Protein AF-A0A7D5M8V5-F1 (afdb_monomer_lite)

Sequence (245 aa):
MLTKNETVSLSKSLFTILKVENCFIKTEFHQRHEKQLLRNMHQFNNLNRILEIGENHLESYLQWNNQNIPNMPITKYDHFIELITLLCNHGLATYELLKRFFLETLDLELLNSKTNSKIIKTSTWGTLTMAISKLTNVNEQISNELFDIDFRNTLAHDSWYLDEGSMRYVAPKNKKEIAIPYARLHEKIQLIFVFYHVMTDQYFRLYFPEMTQEYENGLGKVMDIIFPLYIASPRQDDVQKSSQP

Radius of gyration: 20.46 Å; chains: 1; bounding box: 59×51×53 Å

Secondary structure (DSSP, 8-state):
---HHHHHHHHHHHHHHHHHTT-B----HHHHHHHHHHHHHHHHHHHHHHHHHHHHSHHHHHHHHHHH-TTS---HHHHHHHHHHHHHHHHHHHHHHHHHHHHHHB-HHHHHHHHT----TT--HHHHHHHHTTSTT--HHHHHHH--HHHHHHHHHT-EEEETTEEEEE-TTT--EEEEEHHHHHHHHHHHHHHHHHHHHHHHHHH-HHHHHHHIIIIIHHHHHH-GGG--S--TTSSSSS---

pLDDT: mean 79.0, std 17.05, range [28.59, 96.38]

Foldseek 3Di:
DDDLVRLLVLLVLLLVLCVVLVFFDFDPLCVVCVVVVLVLLVLVLVLLVLVCCLVPPVVVVQVVCCVVVVVDRDDNVRSLVVSLLSLLLSLLSLLVSLLQCSQGTTPVVSLCVQQVADDHNPDDLVSSLNSSCSRPSRDPCSSCPQSVVQSSVCSVPVQWDDDDQFIWHQRPPPRDIDTDGSVCSNVVSVSSVSSSCSNVLVVCCVRPVVCNCVCCVVRVVSVCVSDVPPPPDPPPVVVVVPPDD

Structure (mmCIF, N/CA/C/O backbone):
data_AF-A0A7D5M8V5-F1
#
_entry.id   AF-A0A7D5M8V5-F1
#
loop_
_atom_site.group_PDB
_atom_site.id
_atom_site.type_symbol
_atom_site.label_atom_id
_atom_site.label_alt_id
_atom_site.label_comp_id
_atom_site.label_asym_id
_atom_site.label_entity_id
_atom_site.label_seq_id
_atom_site.pdbx_PDB_ins_code
_atom_site.Cartn_x
_atom_site.Cartn_y
_atom_site.Cartn_z
_atom_site.occupancy
_atom_site.B_iso_or_equiv
_atom_site.auth_seq_id
_atom_site.auth_comp_id
_atom_site.auth_asym_id
_atom_site.auth_atom_id
_atom_site.pdbx_PDB_model_num
ATOM 1 N N . MET A 1 1 ? -6.251 -10.949 -8.309 1.00 73.69 1 MET A N 1
ATOM 2 C CA . MET A 1 1 ? -5.689 -9.622 -7.999 1.00 73.69 1 MET A CA 1
ATOM 3 C C . MET A 1 1 ? -6.795 -8.632 -8.253 1.00 73.69 1 MET A C 1
ATOM 5 O O . MET A 1 1 ? -7.367 -8.694 -9.337 1.00 73.69 1 MET A O 1
ATOM 9 N N . LEU A 1 2 ? -7.119 -7.815 -7.256 1.00 82.06 2 LEU A N 1
ATOM 10 C CA . LEU A 1 2 ? -8.164 -6.806 -7.374 1.00 82.06 2 LEU A CA 1
ATOM 11 C C . LEU A 1 2 ? -7.870 -5.815 -8.503 1.00 82.06 2 LEU A C 1
ATOM 13 O O . LEU A 1 2 ? -6.721 -5.460 -8.761 1.00 82.06 2 LEU A O 1
ATOM 17 N N . THR A 1 3 ? -8.927 -5.328 -9.132 1.00 86.06 3 THR A N 1
ATOM 18 C CA . THR A 1 3 ? -8.904 -4.090 -9.906 1.00 86.06 3 THR A CA 1
ATOM 19 C C . THR A 1 3 ? -8.876 -2.883 -8.968 1.00 86.06 3 THR A C 1
ATOM 21 O O . THR A 1 3 ? -9.284 -2.952 -7.807 1.00 86.06 3 THR A O 1
ATOM 24 N N . LYS A 1 4 ? -8.475 -1.720 -9.492 1.00 80.25 4 LYS A N 1
ATOM 25 C CA . LYS A 1 4 ? -8.485 -0.458 -8.737 1.00 80.25 4 LYS A CA 1
ATOM 26 C C . LYS A 1 4 ? -9.854 -0.139 -8.123 1.00 80.25 4 LYS A C 1
ATOM 28 O O . LYS A 1 4 ? -9.926 0.258 -6.962 1.00 80.25 4 LYS A O 1
ATOM 33 N N . ASN A 1 5 ? -10.935 -0.320 -8.882 1.00 84.56 5 ASN A N 1
ATOM 34 C CA . ASN A 1 5 ? -12.289 -0.016 -8.412 1.00 84.56 5 ASN A CA 1
ATOM 35 C C . ASN A 1 5 ? -12.715 -0.949 -7.272 1.00 84.56 5 ASN A C 1
ATOM 37 O O . ASN A 1 5 ? -13.306 -0.490 -6.293 1.00 84.56 5 ASN A O 1
ATOM 41 N N . GLU A 1 6 ? -12.360 -2.232 -7.360 1.00 90.06 6 GLU A N 1
ATOM 42 C CA . GLU A 1 6 ? -12.606 -3.191 -6.283 1.00 90.06 6 GLU A CA 1
ATOM 43 C C . GLU A 1 6 ? -11.801 -2.832 -5.029 1.00 90.06 6 GLU A C 1
ATOM 45 O O . GLU A 1 6 ? -12.364 -2.819 -3.934 1.00 90.06 6 GLU A O 1
ATOM 50 N N . THR A 1 7 ? -10.526 -2.442 -5.169 1.00 88.94 7 THR A N 1
ATOM 51 C CA . THR A 1 7 ? -9.706 -1.970 -4.040 1.00 88.94 7 THR A CA 1
ATOM 52 C C . THR A 1 7 ? -10.314 -0.741 -3.376 1.00 88.94 7 THR A C 1
ATOM 54 O O . THR A 1 7 ? -10.420 -0.713 -2.152 1.00 88.94 7 THR A O 1
ATOM 57 N N . VAL A 1 8 ? -10.765 0.259 -4.142 1.00 88.62 8 VAL A N 1
ATOM 58 C CA . VAL A 1 8 ? -11.429 1.448 -3.579 1.00 88.62 8 VAL A CA 1
ATOM 59 C C . VAL A 1 8 ? -12.687 1.054 -2.810 1.00 88.62 8 VAL A C 1
ATOM 61 O O . VAL A 1 8 ? -12.881 1.511 -1.682 1.00 88.62 8 VAL A O 1
ATOM 64 N N . SER A 1 9 ? -13.529 0.202 -3.401 1.00 92.44 9 SER A N 1
ATOM 65 C CA . SER A 1 9 ? -14.765 -0.256 -2.767 1.00 92.44 9 SER A CA 1
ATOM 66 C C . SER A 1 9 ? -14.479 -0.973 -1.446 1.00 92.44 9 SER A C 1
ATOM 68 O O . SER A 1 9 ? -15.005 -0.577 -0.407 1.00 92.44 9 SER A O 1
ATOM 70 N N . LEU A 1 10 ? -13.587 -1.969 -1.455 1.00 94.38 10 LEU A N 1
ATOM 71 C CA . LEU A 1 10 ? -13.235 -2.744 -0.261 1.00 94.38 10 LEU A CA 1
ATOM 72 C C . LEU A 1 10 ? -12.578 -1.883 0.824 1.00 94.38 10 LEU A C 1
ATOM 74 O O . LEU A 1 10 ? -12.883 -2.045 2.005 1.00 94.38 10 LEU A O 1
ATOM 78 N N . SER A 1 11 ? -11.729 -0.929 0.436 1.00 94.50 11 SER A N 1
ATOM 79 C CA . SER A 1 11 ? -11.086 0.008 1.367 1.00 94.50 11 SER A CA 1
ATOM 80 C C . SER A 1 11 ? -12.116 0.888 2.081 1.00 94.50 11 SER A C 1
ATOM 82 O O . SER A 1 11 ? -12.066 1.040 3.301 1.00 94.50 11 SER A O 1
ATOM 84 N N . LYS A 1 12 ? -13.106 1.419 1.349 1.00 94.19 12 LYS A N 1
ATOM 85 C CA . LYS A 1 12 ? -14.219 2.188 1.936 1.00 94.19 12 LYS A CA 1
ATOM 86 C C . LYS A 1 12 ? -15.080 1.333 2.867 1.00 94.19 12 LYS A C 1
ATOM 88 O O . LYS A 1 12 ? -15.499 1.813 3.924 1.00 94.19 12 LYS A O 1
ATOM 93 N N . SER A 1 13 ? -15.323 0.072 2.508 1.00 95.62 13 SER A N 1
ATOM 94 C CA . SER A 1 13 ? -16.022 -0.877 3.378 1.00 95.62 13 SER A CA 1
ATOM 95 C C . SER A 1 13 ? -15.256 -1.106 4.682 1.00 95.62 13 SER A C 1
ATOM 97 O O . SER A 1 13 ? -15.839 -0.952 5.754 1.00 95.62 13 SER A O 1
ATOM 99 N N . LEU A 1 14 ? -13.948 -1.380 4.616 1.00 96.38 14 LEU A N 1
ATOM 100 C CA . LEU A 1 14 ? -13.105 -1.535 5.806 1.00 96.38 14 LEU A CA 1
ATOM 101 C C . LEU A 1 14 ? -13.109 -0.270 6.67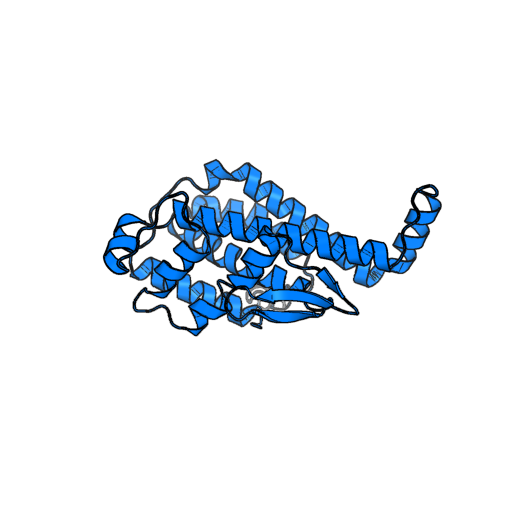7 1.00 96.38 14 LEU A C 1
ATOM 103 O O . LEU A 1 14 ? -13.279 -0.366 7.891 1.00 96.38 14 LEU A O 1
ATOM 107 N N . PHE A 1 15 ? -12.972 0.913 6.074 1.00 96.19 15 PHE A N 1
ATOM 108 C CA . PHE A 1 15 ? -13.044 2.178 6.807 1.00 96.19 15 PHE A CA 1
ATOM 109 C C . PHE A 1 15 ? -14.379 2.339 7.541 1.00 96.19 15 PHE A C 1
ATOM 111 O O . PHE A 1 15 ? -14.404 2.710 8.713 1.00 96.19 15 PHE A O 1
ATOM 118 N N . THR A 1 16 ? -15.488 2.020 6.871 1.00 95.50 16 THR A N 1
ATOM 119 C CA . THR A 1 16 ? -16.830 2.095 7.461 1.00 95.50 16 THR A CA 1
ATOM 120 C C . THR A 1 16 ? -16.956 1.162 8.661 1.00 95.50 16 THR A C 1
ATOM 122 O O . THR A 1 16 ? -17.476 1.577 9.693 1.00 95.50 16 THR A O 1
ATOM 125 N N . ILE A 1 17 ? -16.428 -0.062 8.563 1.00 94.94 17 ILE A N 1
ATOM 126 C CA . ILE A 1 17 ? -16.407 -1.017 9.677 1.00 94.94 17 ILE A CA 1
ATOM 127 C C . ILE A 1 17 ? -15.617 -0.444 10.855 1.00 94.94 17 ILE A C 1
ATOM 129 O O . ILE A 1 17 ? -16.154 -0.345 11.952 1.00 94.94 17 ILE A O 1
ATOM 133 N N . LEU A 1 18 ? -14.378 0.003 10.631 1.00 94.62 18 LEU A N 1
ATOM 134 C CA . LEU A 1 18 ? -13.535 0.575 11.689 1.00 94.62 18 LEU A CA 1
ATOM 135 C C . LEU A 1 18 ? -14.185 1.799 12.354 1.00 94.62 18 LEU A C 1
ATOM 137 O O . LEU A 1 18 ? -14.081 1.973 13.567 1.00 94.62 18 LEU A O 1
ATOM 141 N N . LYS A 1 19 ? -14.901 2.618 11.577 1.00 93.81 19 LYS A N 1
ATOM 142 C CA . LYS A 1 19 ? -15.666 3.760 12.084 1.00 93.81 19 LYS A CA 1
ATOM 143 C C . LYS A 1 19 ? -16.864 3.328 12.933 1.00 93.81 19 LYS A C 1
ATOM 145 O O . LYS A 1 19 ? -17.034 3.854 14.025 1.00 93.81 19 LYS A O 1
ATOM 150 N N . VAL A 1 20 ? -17.688 2.394 12.452 1.00 91.25 20 VAL A N 1
ATOM 151 C CA . VAL A 1 20 ? -18.883 1.897 13.170 1.00 91.25 20 VAL A CA 1
ATOM 152 C C . VAL A 1 20 ? -18.497 1.172 14.457 1.00 91.25 20 VAL A C 1
ATOM 154 O O . VAL A 1 20 ? -19.161 1.322 15.478 1.00 91.25 20 VAL A O 1
ATOM 157 N N . GLU A 1 21 ? -17.381 0.445 14.439 1.00 88.31 21 GLU A N 1
ATOM 158 C CA . GLU A 1 21 ? -16.809 -0.199 15.623 1.00 88.31 21 GLU A CA 1
ATOM 159 C C . GLU A 1 21 ? -16.180 0.808 16.610 1.00 88.31 21 GLU A C 1
ATOM 161 O O . GLU A 1 21 ? -15.706 0.398 17.671 1.00 88.31 21 GLU A O 1
ATOM 166 N N . ASN A 1 22 ? -16.203 2.112 16.289 1.00 89.25 22 ASN A N 1
ATOM 167 C CA . ASN A 1 22 ? -15.586 3.216 17.032 1.00 89.25 22 ASN A CA 1
ATOM 168 C C . ASN A 1 22 ? -14.089 3.013 17.286 1.00 89.25 22 ASN A C 1
ATOM 170 O O . ASN A 1 22 ? -13.546 3.478 18.282 1.00 89.25 22 ASN A O 1
ATOM 174 N N . CYS A 1 23 ? -13.402 2.327 16.375 1.00 92.25 23 CYS A N 1
ATOM 175 C CA . CYS A 1 23 ? -11.993 2.009 16.535 1.00 92.25 23 CYS A CA 1
ATOM 176 C C . CYS A 1 23 ? -11.064 3.179 16.210 1.00 92.25 23 CYS A C 1
ATOM 178 O O . CYS A 1 23 ? -9.868 2.982 16.321 1.00 92.25 23 CYS A O 1
ATOM 180 N N . PHE A 1 24 ? -11.541 4.353 15.788 1.00 95.56 24 PHE A N 1
ATOM 181 C CA . PHE A 1 24 ? -10.673 5.487 15.453 1.00 95.56 24 PHE A CA 1
ATOM 182 C C . PHE A 1 24 ? -10.569 6.507 16.591 1.00 95.56 24 PHE A C 1
ATOM 184 O O . PHE A 1 24 ? -11.578 6.9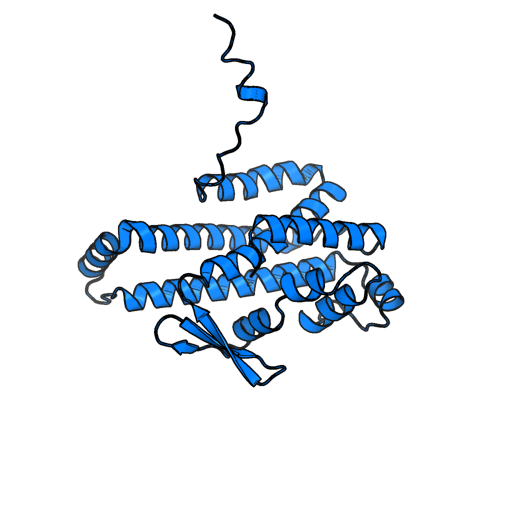67 17.126 1.00 95.56 24 PHE A O 1
ATOM 191 N N . ILE A 1 25 ? -9.342 6.940 16.873 1.00 94.38 25 ILE A N 1
ATOM 192 C CA . ILE A 1 25 ? -9.023 8.080 17.732 1.00 94.38 25 ILE A CA 1
ATOM 193 C C . ILE A 1 25 ? -8.490 9.241 16.895 1.00 94.38 25 ILE A C 1
ATOM 195 O O . ILE A 1 25 ? -7.730 9.052 15.945 1.00 94.38 25 ILE A O 1
ATOM 199 N N . LYS A 1 26 ? -8.864 10.467 17.271 1.00 92.38 26 LYS A N 1
ATOM 200 C CA . LYS A 1 26 ? -8.339 11.677 16.633 1.00 92.38 26 LYS A CA 1
ATOM 201 C C . LYS A 1 26 ? -6.889 11.899 17.062 1.00 92.38 26 LYS A C 1
ATOM 203 O O . LYS A 1 26 ? -6.609 12.066 18.246 1.00 92.38 26 LYS A O 1
ATOM 208 N N . THR A 1 27 ? -5.975 11.952 16.096 1.00 88.56 27 THR A N 1
ATOM 209 C CA . THR A 1 27 ? -4.542 12.190 16.331 1.00 88.56 27 THR A CA 1
ATOM 210 C C . THR A 1 27 ? -3.899 13.115 15.302 1.00 88.56 27 THR A C 1
ATOM 212 O O . THR A 1 27 ? -4.288 13.148 14.135 1.00 88.56 27 THR A O 1
ATOM 215 N N . GLU A 1 28 ? -2.836 13.806 15.719 1.00 82.25 28 GLU A N 1
ATOM 216 C CA . GLU A 1 28 ? -1.984 14.674 14.886 1.00 82.25 28 GLU A CA 1
ATOM 217 C C . GLU A 1 28 ? -0.996 13.894 13.990 1.00 82.25 28 GLU A C 1
ATOM 219 O O . GLU A 1 28 ? 0.114 14.348 13.716 1.00 82.25 28 GLU A O 1
ATOM 224 N N . PHE A 1 29 ? -1.367 12.690 13.534 1.00 86.50 29 PHE A N 1
ATOM 225 C CA . PHE A 1 29 ? -0.522 11.850 12.672 1.00 86.50 29 PHE A CA 1
ATOM 226 C C . PHE A 1 29 ? 0.035 12.625 11.463 1.00 86.50 29 PHE A C 1
ATOM 228 O O . PHE A 1 29 ? 1.221 12.528 11.151 1.00 86.50 29 PHE A O 1
ATOM 235 N N . HIS A 1 30 ? -0.810 13.430 10.812 1.00 75.62 30 HIS A N 1
ATOM 236 C CA . HIS A 1 30 ? -0.449 14.213 9.631 1.00 75.62 30 HIS A CA 1
ATOM 237 C C . HIS A 1 30 ? 0.641 15.253 9.915 1.00 75.62 30 HIS A C 1
ATOM 239 O O . HIS A 1 30 ? 1.578 15.348 9.133 1.00 75.62 30 HIS A O 1
ATOM 245 N N . GLN A 1 31 ? 0.578 15.963 11.045 1.00 77.44 31 GLN A N 1
ATOM 246 C CA . GLN A 1 31 ? 1.606 16.934 11.441 1.00 77.44 31 GLN A CA 1
ATOM 247 C C . GLN A 1 31 ? 2.925 16.240 11.791 1.00 77.44 31 GLN A C 1
ATOM 249 O O . GLN A 1 31 ? 3.993 16.653 11.346 1.00 77.44 31 GLN A O 1
ATOM 254 N N . ARG A 1 32 ? 2.870 15.139 12.553 1.00 82.69 32 ARG A N 1
ATOM 255 C CA . ARG A 1 32 ? 4.086 14.412 12.958 1.00 82.69 32 ARG A CA 1
ATOM 256 C C . ARG A 1 32 ? 4.831 13.790 11.781 1.00 82.69 32 ARG A C 1
ATOM 258 O O . ARG A 1 32 ? 6.060 13.742 11.796 1.00 82.69 32 ARG A O 1
ATOM 265 N N . HIS A 1 33 ? 4.099 13.299 10.781 1.00 80.81 33 HIS A N 1
ATOM 266 C CA . HIS A 1 33 ? 4.670 12.562 9.649 1.00 80.81 33 HIS A CA 1
ATOM 267 C C . HIS A 1 33 ? 4.666 13.345 8.334 1.00 80.81 33 HIS A C 1
ATOM 269 O O . HIS A 1 33 ? 5.057 12.781 7.316 1.00 80.81 33 HIS A O 1
ATOM 275 N N . GLU A 1 34 ? 4.314 14.632 8.339 1.00 73.75 34 GLU A N 1
ATOM 276 C CA . GLU A 1 34 ? 4.201 15.492 7.150 1.00 73.75 34 GLU A CA 1
ATOM 277 C C . GLU A 1 34 ? 5.396 15.341 6.195 1.00 73.75 34 GLU A C 1
ATOM 279 O O . GLU A 1 34 ? 5.247 14.975 5.031 1.00 73.75 34 GLU A O 1
ATOM 284 N N . LYS A 1 35 ? 6.623 15.503 6.709 1.00 72.12 35 LYS A N 1
ATOM 285 C CA . LYS A 1 35 ? 7.855 15.372 5.911 1.00 72.12 35 LYS A CA 1
ATOM 286 C C . LYS A 1 35 ? 8.039 13.984 5.298 1.00 72.12 35 LYS A C 1
ATOM 288 O O . LYS A 1 35 ? 8.716 13.844 4.281 1.00 72.12 35 LYS A O 1
ATOM 293 N N . GLN A 1 36 ? 7.536 12.935 5.945 1.00 75.88 36 GLN A N 1
ATOM 294 C CA . GLN A 1 36 ? 7.605 11.576 5.413 1.00 75.88 36 GLN A CA 1
ATOM 295 C C . GLN A 1 36 ? 6.530 11.350 4.347 1.00 75.88 36 GLN A C 1
ATOM 297 O O . GLN A 1 36 ? 6.819 10.718 3.334 1.00 75.88 36 GLN A O 1
ATOM 302 N N . LEU A 1 37 ? 5.333 11.907 4.545 1.00 72.94 37 LEU A N 1
ATOM 303 C CA . LEU A 1 37 ? 4.248 11.888 3.565 1.00 72.94 37 LEU A CA 1
ATOM 304 C C . LEU A 1 37 ? 4.676 12.593 2.273 1.00 72.94 37 LEU A C 1
ATOM 306 O O . LEU A 1 37 ? 4.625 11.984 1.208 1.00 72.94 37 LEU A O 1
ATOM 310 N N . LEU A 1 38 ? 5.221 13.810 2.381 1.00 67.38 38 LEU A N 1
ATOM 311 C CA . LEU A 1 38 ? 5.741 14.578 1.244 1.00 67.38 38 LEU A CA 1
ATOM 312 C C . LEU A 1 38 ? 6.852 13.832 0.493 1.00 67.38 38 LEU A C 1
ATOM 314 O O . LEU A 1 38 ? 6.865 13.795 -0.737 1.00 67.38 38 LEU A O 1
ATOM 318 N N . ARG A 1 39 ? 7.771 13.185 1.222 1.00 72.50 39 ARG A N 1
ATOM 319 C CA . ARG A 1 39 ? 8.821 12.358 0.608 1.00 72.50 39 ARG A CA 1
ATOM 320 C C . ARG A 1 39 ? 8.246 11.160 -0.142 1.00 72.50 39 ARG A C 1
ATOM 322 O O . ARG A 1 39 ? 8.685 10.900 -1.258 1.00 72.50 39 ARG A O 1
ATOM 329 N N . ASN A 1 40 ? 7.265 10.467 0.436 1.00 73.00 40 ASN A N 1
ATOM 330 C CA . ASN A 1 40 ? 6.625 9.329 -0.222 1.00 73.00 40 ASN A CA 1
ATOM 331 C C . ASN A 1 40 ? 5.928 9.760 -1.522 1.00 73.00 40 ASN A C 1
ATOM 333 O O . ASN A 1 40 ? 6.056 9.096 -2.543 1.00 73.00 40 ASN A O 1
ATOM 337 N N . MET A 1 41 ? 5.265 10.917 -1.524 1.00 68.00 41 MET A N 1
ATOM 338 C CA . MET A 1 41 ? 4.636 11.464 -2.732 1.00 68.00 41 MET A CA 1
ATOM 339 C C . MET A 1 41 ? 5.646 11.799 -3.826 1.00 68.00 41 MET A C 1
ATOM 341 O O . MET A 1 41 ? 5.451 11.455 -4.987 1.00 68.00 41 MET A O 1
ATOM 345 N N . HIS A 1 42 ? 6.741 12.467 -3.467 1.00 67.75 42 HIS A N 1
ATOM 346 C CA . HIS A 1 42 ? 7.781 12.798 -4.433 1.00 67.75 42 HIS A CA 1
ATOM 347 C C . HIS A 1 42 ? 8.385 11.530 -5.056 1.00 67.75 42 HIS A C 1
ATOM 349 O O . HIS A 1 42 ? 8.635 11.478 -6.259 1.00 67.75 42 HIS A O 1
ATOM 355 N N . GLN A 1 43 ? 8.587 10.484 -4.249 1.00 72.06 43 GLN A N 1
ATOM 356 C CA . GLN A 1 43 ? 9.036 9.180 -4.740 1.00 72.06 43 GLN A CA 1
ATOM 357 C C . GLN A 1 43 ? 8.026 8.542 -5.698 1.00 72.06 43 GLN A C 1
ATOM 359 O O . GLN A 1 43 ? 8.441 8.026 -6.733 1.00 72.06 43 GLN A O 1
ATOM 364 N N . PHE A 1 44 ? 6.726 8.640 -5.407 1.00 71.81 44 PHE A N 1
ATOM 365 C CA . PHE A 1 44 ? 5.671 8.156 -6.300 1.00 71.81 44 PHE A CA 1
ATOM 366 C C . PHE A 1 44 ? 5.724 8.839 -7.676 1.00 71.81 44 PHE A C 1
ATOM 368 O O . PHE A 1 44 ? 5.675 8.171 -8.707 1.00 71.81 44 PHE A O 1
ATOM 375 N N . ASN A 1 45 ? 5.908 10.161 -7.714 1.00 66.62 45 ASN A N 1
ATOM 376 C CA . ASN A 1 45 ? 6.007 10.909 -8.975 1.00 66.62 45 ASN A CA 1
ATOM 377 C C . ASN A 1 45 ? 7.211 10.500 -9.808 1.00 66.62 45 ASN A C 1
ATOM 379 O O . ASN A 1 45 ? 7.092 10.278 -11.012 1.00 66.62 45 ASN A O 1
ATOM 383 N N . ASN A 1 46 ? 8.369 10.403 -9.156 1.00 68.12 46 ASN A N 1
ATOM 384 C CA . ASN A 1 46 ? 9.596 9.985 -9.813 1.00 68.12 46 ASN A CA 1
ATOM 385 C C . ASN A 1 46 ? 9.430 8.591 -10.415 1.00 68.12 46 ASN A C 1
ATOM 387 O O . ASN A 1 46 ? 9.808 8.367 -11.560 1.00 68.12 46 ASN A O 1
ATOM 391 N N . LEU A 1 47 ? 8.819 7.676 -9.663 1.00 75.00 47 LEU A N 1
ATOM 392 C CA . LEU A 1 47 ? 8.578 6.313 -10.106 1.00 75.00 47 LEU A CA 1
ATOM 393 C C . LEU A 1 47 ? 7.673 6.252 -11.337 1.00 75.00 47 LEU A C 1
ATOM 395 O O . LEU A 1 47 ? 7.992 5.548 -12.290 1.00 75.00 47 LEU A O 1
ATOM 399 N N . ASN A 1 48 ? 6.591 7.028 -11.354 1.00 70.50 48 ASN A N 1
ATOM 400 C CA . ASN A 1 48 ? 5.712 7.101 -12.519 1.00 70.50 48 ASN A CA 1
ATOM 401 C C . ASN A 1 48 ? 6.415 7.689 -13.742 1.00 70.50 48 ASN A C 1
ATOM 403 O O . ASN A 1 48 ? 6.211 7.211 -14.852 1.00 70.50 48 ASN A O 1
ATOM 407 N N . ARG A 1 49 ? 7.280 8.692 -13.556 1.00 67.50 49 ARG A N 1
ATOM 408 C CA . ARG A 1 49 ? 8.063 9.236 -14.668 1.00 67.50 49 ARG A CA 1
ATOM 409 C C . ARG A 1 49 ? 9.042 8.203 -15.229 1.00 67.50 49 ARG A C 1
ATOM 411 O O . ARG A 1 49 ? 9.217 8.126 -16.440 1.00 67.50 49 ARG A O 1
ATOM 418 N N . ILE A 1 50 ? 9.666 7.408 -14.362 1.00 69.50 50 ILE A N 1
ATOM 419 C CA . ILE A 1 50 ? 10.562 6.318 -14.770 1.00 69.50 50 ILE A CA 1
ATOM 420 C C . ILE A 1 50 ? 9.773 5.226 -15.507 1.00 69.50 50 ILE A C 1
ATOM 422 O O . ILE A 1 50 ? 10.236 4.751 -16.541 1.00 69.50 50 ILE A O 1
ATOM 426 N N . LEU A 1 51 ? 8.565 4.887 -15.039 1.00 75.44 51 LEU A N 1
ATOM 427 C CA . LEU A 1 51 ? 7.647 3.983 -15.741 1.00 75.44 51 LEU A CA 1
ATOM 428 C C . LEU A 1 51 ? 7.314 4.495 -17.148 1.00 75.44 51 LEU A C 1
ATOM 430 O O . LEU A 1 51 ? 7.488 3.767 -18.119 1.00 75.44 51 LEU A O 1
ATOM 434 N N . GLU A 1 52 ? 6.914 5.761 -17.271 1.00 71.62 52 GLU A N 1
ATOM 435 C CA . GLU A 1 52 ? 6.575 6.385 -18.554 1.00 71.62 52 GLU A CA 1
ATOM 436 C C . GLU A 1 52 ? 7.758 6.371 -19.533 1.00 71.62 52 GLU A C 1
ATOM 438 O O . GLU A 1 52 ? 7.584 6.098 -20.722 1.00 71.62 52 GLU A O 1
ATOM 443 N N . ILE A 1 53 ? 8.973 6.638 -19.038 1.00 68.25 53 ILE A N 1
ATOM 444 C CA . ILE A 1 53 ? 10.199 6.528 -19.834 1.00 68.25 53 ILE A CA 1
ATOM 445 C C . ILE A 1 53 ? 10.388 5.087 -20.310 1.00 68.25 53 ILE A C 1
ATOM 447 O O . ILE A 1 53 ? 10.624 4.875 -21.499 1.00 68.25 53 ILE A O 1
ATOM 451 N N . GLY A 1 54 ? 10.252 4.110 -19.412 1.00 69.62 54 GLY A N 1
ATOM 452 C CA . GLY A 1 54 ? 10.385 2.692 -19.737 1.00 69.62 54 GLY A CA 1
ATOM 453 C C . GLY A 1 54 ? 9.361 2.199 -20.763 1.00 69.62 54 GLY A C 1
ATOM 454 O O . GLY A 1 54 ? 9.686 1.345 -21.587 1.00 69.62 54 GLY A O 1
ATOM 455 N N . GLU A 1 55 ? 8.150 2.754 -20.754 1.00 74.06 55 GLU A N 1
ATOM 456 C CA . GLU A 1 55 ? 7.072 2.383 -21.675 1.00 74.06 55 GLU A CA 1
ATOM 457 C C . GLU A 1 55 ? 7.186 3.072 -23.041 1.00 74.06 55 GLU A C 1
ATOM 459 O O . GLU A 1 55 ? 7.035 2.419 -24.073 1.00 74.06 55 GLU A O 1
ATOM 464 N N . ASN A 1 56 ? 7.470 4.379 -23.063 1.00 75.44 56 ASN A N 1
ATOM 465 C CA . ASN A 1 56 ? 7.288 5.206 -24.263 1.00 75.44 56 ASN A CA 1
ATOM 466 C C . ASN A 1 56 ? 8.590 5.766 -24.850 1.00 75.44 56 ASN A C 1
ATOM 468 O O . ASN A 1 56 ? 8.618 6.184 -26.009 1.00 75.44 56 ASN A O 1
ATOM 472 N N . HIS A 1 57 ? 9.674 5.809 -24.072 1.00 76.06 57 HIS A N 1
ATOM 473 C CA . HIS A 1 57 ? 10.895 6.540 -24.434 1.00 76.06 57 HIS A CA 1
ATOM 474 C C . HIS A 1 57 ? 12.189 5.759 -24.184 1.00 76.06 57 HIS A C 1
ATOM 476 O O . HIS A 1 57 ? 13.272 6.344 -24.217 1.00 76.06 57 HIS A O 1
ATOM 482 N N . LEU A 1 58 ? 12.089 4.448 -23.961 1.00 78.12 58 LEU A N 1
ATOM 483 C CA . LEU A 1 58 ? 13.192 3.618 -23.489 1.00 78.12 58 LEU A CA 1
ATOM 484 C C . LEU A 1 58 ? 14.421 3.693 -24.396 1.00 78.12 58 LEU A C 1
ATOM 486 O O . LEU A 1 58 ? 15.507 4.005 -23.924 1.00 78.12 58 LEU A O 1
ATOM 490 N N . GLU A 1 59 ? 14.257 3.474 -25.700 1.00 83.62 59 GLU A N 1
ATOM 491 C CA . GLU A 1 59 ? 15.383 3.471 -26.644 1.00 83.62 59 GLU A CA 1
ATOM 492 C C . GLU A 1 59 ? 16.093 4.831 -26.705 1.00 83.62 59 GLU A C 1
ATOM 494 O O . GLU A 1 59 ? 17.322 4.900 -26.666 1.00 83.62 59 GLU A O 1
ATOM 499 N N . SER A 1 60 ? 15.326 5.925 -26.715 1.00 77.69 60 SER A N 1
ATOM 500 C CA . SER A 1 60 ? 15.871 7.286 -26.679 1.00 77.69 60 SER A CA 1
ATOM 501 C C . SER A 1 60 ? 16.622 7.566 -25.375 1.00 77.69 60 SER A C 1
ATOM 503 O O . SER A 1 60 ? 17.682 8.192 -25.394 1.00 77.69 60 SER A O 1
ATOM 505 N N . TYR A 1 61 ? 16.100 7.086 -24.244 1.00 79.50 61 TYR A N 1
ATOM 506 C CA . TYR A 1 61 ? 16.746 7.218 -22.941 1.00 79.50 61 TYR A CA 1
ATOM 507 C C . TYR A 1 61 ? 18.053 6.420 -22.867 1.00 79.50 61 TYR A C 1
ATOM 509 O O . TYR A 1 61 ? 19.071 6.970 -22.452 1.00 79.50 61 TYR A O 1
ATOM 517 N N . LEU A 1 62 ? 18.060 5.164 -23.327 1.00 81.94 62 LEU A N 1
ATOM 518 C CA . LEU A 1 62 ? 19.259 4.322 -23.354 1.00 81.94 62 LEU A CA 1
ATOM 519 C C . LEU A 1 62 ? 20.357 4.948 -24.225 1.00 81.94 62 LEU A C 1
ATOM 521 O O . LEU A 1 62 ? 21.514 5.020 -23.809 1.00 81.94 62 LEU A O 1
ATOM 525 N N . GLN A 1 63 ? 19.996 5.452 -25.409 1.00 81.56 63 GLN A N 1
ATOM 526 C CA . GLN A 1 63 ? 20.932 6.151 -26.292 1.00 81.56 63 GLN A CA 1
ATOM 527 C C . GLN A 1 63 ? 21.501 7.408 -25.632 1.00 81.56 63 GLN A C 1
ATOM 529 O O . GLN A 1 63 ? 22.719 7.584 -25.602 1.00 81.56 63 GLN A O 1
ATOM 534 N N . TRP A 1 64 ? 20.640 8.259 -25.067 1.00 86.56 64 TRP A N 1
ATOM 535 C CA . TRP A 1 64 ? 21.071 9.472 -24.380 1.00 86.56 64 TRP A CA 1
ATOM 536 C C . TRP A 1 64 ? 21.984 9.159 -23.186 1.00 86.56 64 TRP A C 1
ATOM 538 O O . TRP A 1 64 ? 23.052 9.763 -23.071 1.00 86.56 64 TRP A O 1
ATOM 548 N N . ASN A 1 65 ? 21.615 8.197 -22.332 1.00 82.94 65 ASN A N 1
ATOM 549 C CA . ASN A 1 65 ? 22.402 7.822 -21.157 1.00 82.94 65 ASN A CA 1
ATOM 550 C C . ASN A 1 65 ? 23.791 7.334 -21.570 1.00 82.94 65 ASN A C 1
ATOM 552 O O . ASN A 1 65 ? 24.794 7.825 -21.065 1.00 82.94 65 ASN A O 1
ATOM 556 N N . ASN A 1 66 ? 23.857 6.422 -22.539 1.00 84.50 66 ASN A N 1
ATOM 557 C CA . ASN A 1 66 ? 25.117 5.802 -22.945 1.00 84.50 66 ASN A CA 1
ATOM 558 C C . ASN A 1 66 ? 26.036 6.778 -23.701 1.00 84.50 66 ASN A C 1
ATOM 560 O O . ASN A 1 66 ? 27.251 6.593 -23.704 1.00 84.50 66 ASN A O 1
ATOM 564 N N . GLN A 1 67 ? 25.483 7.840 -24.297 1.00 83.50 67 GLN A N 1
ATOM 565 C CA . GLN A 1 67 ? 26.259 8.941 -24.879 1.00 83.50 67 GLN A CA 1
ATOM 566 C C . GLN A 1 67 ? 26.788 9.922 -23.823 1.00 83.50 67 GLN A C 1
ATOM 568 O O . GLN A 1 67 ? 27.926 10.374 -23.929 1.00 83.50 67 GLN A O 1
ATOM 573 N N . ASN A 1 68 ? 25.979 10.269 -22.816 1.00 84.81 68 ASN A N 1
ATOM 574 C CA . ASN A 1 68 ? 26.316 11.307 -21.832 1.00 84.81 68 ASN A CA 1
ATOM 575 C C . ASN A 1 68 ? 27.045 10.761 -20.594 1.00 84.81 68 ASN A C 1
ATOM 577 O O . ASN A 1 68 ? 27.776 11.498 -19.934 1.00 84.81 68 ASN A O 1
ATOM 581 N N . ILE A 1 69 ? 26.880 9.473 -20.291 1.00 86.81 69 ILE A N 1
ATOM 582 C CA . ILE A 1 69 ? 27.517 8.761 -19.176 1.00 86.81 69 ILE A CA 1
ATOM 583 C C . ILE A 1 69 ? 28.243 7.516 -19.725 1.00 86.81 69 ILE A C 1
ATOM 585 O O . ILE A 1 69 ? 27.920 6.380 -19.375 1.00 86.81 69 ILE A O 1
ATOM 589 N N . PRO A 1 70 ? 29.258 7.694 -20.593 1.00 83.38 70 PRO A N 1
ATOM 590 C CA . PRO A 1 70 ? 29.881 6.584 -21.322 1.00 83.38 70 PRO A CA 1
ATOM 591 C C . PRO A 1 70 ? 30.631 5.590 -20.420 1.00 83.38 70 PRO A C 1
ATOM 593 O O . PRO A 1 70 ? 30.881 4.458 -20.822 1.00 83.38 70 PRO A O 1
ATOM 596 N N . ASN A 1 71 ? 30.974 5.990 -19.192 1.00 90.00 71 ASN A N 1
ATOM 597 C CA . ASN A 1 71 ? 31.669 5.138 -18.223 1.00 90.00 71 ASN A CA 1
ATOM 598 C C . ASN A 1 71 ? 30.728 4.185 -17.465 1.00 90.00 71 ASN A C 1
ATOM 600 O O . ASN A 1 71 ? 31.205 3.321 -16.732 1.00 90.00 71 ASN A O 1
ATOM 604 N N . MET A 1 72 ? 29.411 4.354 -17.603 1.00 85.19 72 MET A N 1
ATOM 605 C CA . MET A 1 72 ? 28.397 3.511 -16.968 1.00 85.19 72 MET A CA 1
ATOM 606 C C . MET A 1 72 ? 27.235 3.285 -17.947 1.00 85.19 72 MET A C 1
ATOM 608 O O . MET A 1 72 ? 26.136 3.804 -17.737 1.00 85.19 72 MET A O 1
ATOM 612 N N . PRO A 1 73 ? 27.479 2.567 -19.061 1.00 84.31 73 PRO A N 1
ATOM 613 C CA . PRO A 1 73 ? 26.420 2.259 -20.003 1.00 84.31 73 PRO A CA 1
ATOM 614 C C . PRO A 1 73 ? 25.398 1.338 -19.338 1.00 84.31 73 PRO A C 1
ATOM 616 O O . PRO A 1 73 ? 25.760 0.409 -18.618 1.00 84.31 73 PRO A O 1
ATOM 619 N N . ILE A 1 74 ? 24.126 1.585 -19.616 1.00 84.44 74 ILE A N 1
ATOM 620 C CA . ILE A 1 74 ? 23.018 0.767 -19.134 1.00 84.44 74 ILE A CA 1
ATOM 621 C C . ILE A 1 74 ? 22.358 0.056 -20.310 1.00 84.44 74 ILE A C 1
ATOM 623 O O . ILE A 1 74 ? 22.264 0.585 -21.425 1.00 84.44 74 ILE A O 1
ATOM 627 N N . THR A 1 75 ? 21.892 -1.158 -20.055 1.00 87.62 75 THR A N 1
ATOM 628 C CA . THR A 1 75 ? 21.062 -1.928 -20.976 1.00 87.62 75 THR A CA 1
ATOM 629 C C . THR A 1 75 ? 19.582 -1.775 -20.627 1.00 87.62 75 THR A C 1
ATOM 631 O O . THR A 1 75 ? 19.203 -1.297 -19.556 1.00 87.62 75 THR A O 1
ATOM 634 N N . LYS A 1 76 ? 18.716 -2.261 -21.521 1.00 83.62 76 LYS A N 1
ATOM 635 C CA . LYS A 1 76 ? 17.286 -2.431 -21.239 1.00 83.62 76 LYS A CA 1
ATOM 636 C C . LYS A 1 76 ? 17.031 -3.265 -19.977 1.00 83.62 76 LYS A C 1
ATOM 638 O O . LYS A 1 76 ? 16.087 -2.977 -19.247 1.00 83.62 76 LYS A O 1
ATOM 643 N N . TYR A 1 77 ? 17.856 -4.283 -19.724 1.00 81.31 77 TYR A N 1
ATOM 644 C CA . TYR A 1 77 ? 17.723 -5.132 -18.541 1.00 81.31 77 TYR A CA 1
ATOM 645 C C . TYR A 1 77 ? 18.080 -4.371 -17.264 1.00 81.31 77 TYR A C 1
ATOM 647 O O . TYR A 1 77 ? 17.328 -4.452 -16.299 1.00 81.31 77 TYR A O 1
ATOM 655 N N . ASP A 1 78 ? 19.153 -3.577 -17.280 1.00 80.19 78 ASP A N 1
ATOM 656 C CA . ASP A 1 78 ? 19.566 -2.774 -16.122 1.00 80.19 78 ASP A CA 1
ATOM 657 C C . ASP A 1 78 ? 18.488 -1.756 -15.736 1.00 80.19 78 ASP A C 1
ATOM 659 O O . ASP A 1 78 ? 18.085 -1.689 -14.575 1.00 80.19 78 ASP A O 1
ATOM 663 N N . HIS A 1 79 ? 17.941 -1.038 -16.723 1.00 79.94 79 HIS A N 1
ATOM 664 C CA . HIS A 1 79 ? 16.835 -0.101 -16.505 1.00 79.94 79 HIS A CA 1
ATOM 665 C C . HIS A 1 79 ? 15.600 -0.794 -15.913 1.00 79.94 79 HIS A C 1
ATOM 667 O O . HIS A 1 79 ? 14.926 -0.277 -15.022 1.00 79.94 79 HIS A O 1
ATOM 673 N N . PHE A 1 80 ? 15.304 -1.997 -16.397 1.00 79.12 80 PHE A N 1
ATOM 674 C CA . PHE A 1 80 ? 14.159 -2.760 -15.937 1.00 79.12 80 PHE A CA 1
ATOM 675 C C . PHE A 1 80 ? 14.337 -3.286 -14.495 1.00 79.12 80 PHE A C 1
ATOM 677 O O . PHE A 1 80 ? 13.399 -3.240 -13.695 1.00 79.12 80 PHE A O 1
ATOM 684 N N . ILE A 1 81 ? 15.549 -3.719 -14.130 1.00 78.50 81 ILE A N 1
ATOM 685 C CA . ILE A 1 81 ? 15.911 -4.100 -12.754 1.00 78.50 81 ILE A CA 1
ATOM 686 C C . ILE A 1 81 ? 15.801 -2.901 -11.809 1.00 78.50 81 ILE A C 1
ATOM 688 O O . ILE A 1 81 ? 15.245 -3.025 -10.713 1.00 78.50 81 ILE A O 1
ATOM 692 N N . GLU A 1 82 ? 16.307 -1.740 -12.227 1.00 81.69 82 GLU A N 1
ATOM 693 C CA . GLU A 1 82 ? 16.203 -0.496 -11.465 1.00 81.69 82 GLU A CA 1
ATOM 694 C C . GLU A 1 82 ? 14.736 -0.152 -11.190 1.00 81.69 82 GLU A C 1
ATOM 696 O O . GLU A 1 82 ?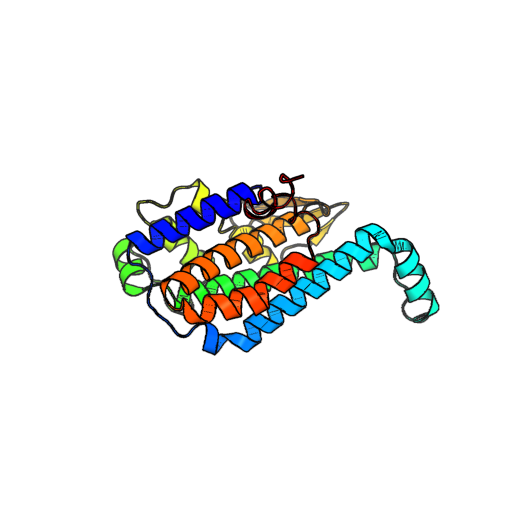 14.349 0.042 -10.035 1.00 81.69 82 GLU A O 1
ATOM 701 N N . LEU A 1 83 ? 13.896 -0.169 -12.228 1.00 81.31 83 LEU A N 1
ATOM 702 C CA . LEU A 1 83 ? 12.470 0.111 -12.113 1.00 81.31 83 LEU A CA 1
ATOM 703 C C . LEU A 1 83 ? 11.770 -0.822 -11.111 1.00 81.31 83 LEU A C 1
ATOM 705 O O . LEU A 1 83 ? 11.037 -0.350 -10.240 1.00 81.31 83 LEU A O 1
ATOM 709 N N . ILE A 1 84 ? 12.004 -2.136 -11.196 1.00 80.44 84 ILE A N 1
ATOM 710 C CA . ILE A 1 84 ? 11.441 -3.107 -10.242 1.00 80.44 84 ILE A CA 1
ATOM 711 C C . ILE A 1 84 ? 11.885 -2.802 -8.819 1.00 80.44 84 ILE A C 1
ATOM 713 O O . ILE A 1 84 ? 11.068 -2.794 -7.898 1.00 80.44 84 ILE A O 1
ATOM 717 N N . THR A 1 85 ? 13.176 -2.552 -8.638 1.00 80.81 85 THR A N 1
ATOM 718 C CA . THR A 1 85 ? 13.755 -2.291 -7.322 1.00 80.81 85 THR A CA 1
ATOM 719 C C . THR A 1 85 ? 13.117 -1.048 -6.701 1.00 80.81 85 THR A C 1
ATOM 721 O O . THR A 1 85 ? 12.714 -1.066 -5.536 1.00 80.81 85 THR A O 1
ATOM 724 N N . LEU A 1 86 ? 12.942 0.016 -7.490 1.00 82.62 86 LEU A N 1
ATOM 725 C CA . LEU A 1 86 ? 12.265 1.237 -7.057 1.00 82.62 86 LEU A CA 1
ATOM 726 C C . LEU A 1 86 ? 10.787 0.991 -6.718 1.00 82.62 86 LEU A C 1
ATOM 728 O O . LEU A 1 86 ? 10.329 1.451 -5.670 1.00 82.62 86 LEU A O 1
ATOM 732 N N . LEU A 1 87 ? 10.059 0.222 -7.539 1.00 83.81 87 LEU A N 1
ATOM 733 C CA . LEU A 1 87 ? 8.671 -0.179 -7.271 1.00 83.81 87 LEU A CA 1
ATOM 734 C C . LEU A 1 87 ? 8.549 -0.919 -5.931 1.00 83.81 87 LEU A C 1
ATOM 736 O O . LEU A 1 87 ? 7.725 -0.553 -5.091 1.00 83.81 87 LEU A O 1
ATOM 740 N N . CYS A 1 88 ? 9.395 -1.923 -5.706 1.00 84.69 88 CYS A N 1
ATOM 741 C CA . CYS A 1 88 ? 9.414 -2.732 -4.487 1.00 84.69 88 CYS A CA 1
ATOM 742 C C . CYS A 1 88 ? 9.713 -1.897 -3.236 1.00 84.69 88 CYS A C 1
ATOM 744 O O . CYS A 1 88 ? 8.970 -1.965 -2.252 1.00 84.69 88 CYS A O 1
ATOM 746 N N . ASN A 1 89 ? 10.750 -1.057 -3.292 1.00 84.62 89 ASN A N 1
ATOM 747 C CA . ASN A 1 89 ? 11.115 -0.158 -2.195 1.00 84.62 89 ASN A CA 1
ATOM 748 C C . ASN A 1 89 ? 9.972 0.799 -1.843 1.00 84.62 89 ASN A C 1
ATOM 750 O O . ASN A 1 89 ? 9.678 1.043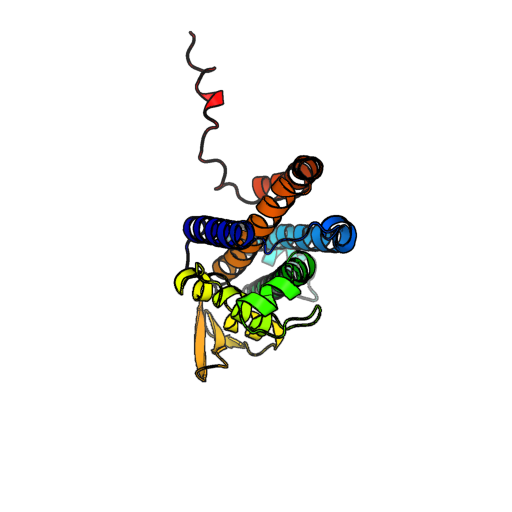 -0.669 1.00 84.62 89 ASN A O 1
ATOM 754 N N . HIS A 1 90 ? 9.294 1.320 -2.863 1.00 84.56 90 HIS A N 1
ATOM 755 C CA . HIS A 1 90 ? 8.183 2.236 -2.675 1.00 84.56 90 HIS A CA 1
ATOM 756 C C . HIS A 1 90 ? 6.943 1.551 -2.076 1.00 84.56 90 HIS A C 1
ATOM 758 O O . HIS A 1 90 ? 6.307 2.095 -1.165 1.00 84.56 90 HIS A O 1
ATOM 764 N N . GLY A 1 91 ? 6.635 0.326 -2.516 1.00 86.00 91 GLY A N 1
ATOM 765 C CA . GLY A 1 91 ? 5.591 -0.499 -1.905 1.00 86.00 91 GLY A CA 1
ATOM 766 C C . GLY A 1 91 ? 5.859 -0.777 -0.427 1.00 86.00 91 GLY A C 1
ATOM 767 O O . GLY A 1 91 ? 4.962 -0.608 0.402 1.00 86.00 91 GLY A O 1
ATOM 768 N N . LEU A 1 92 ? 7.102 -1.124 -0.070 1.00 89.44 92 LEU A N 1
ATOM 769 C CA . LEU A 1 92 ? 7.498 -1.334 1.325 1.00 89.44 92 LEU A CA 1
ATOM 770 C C . LEU A 1 92 ? 7.309 -0.068 2.166 1.00 89.44 92 LEU A C 1
ATOM 772 O O . LEU A 1 92 ? 6.695 -0.123 3.234 1.00 89.44 92 LEU A O 1
ATOM 776 N N . ALA A 1 93 ? 7.800 1.075 1.680 1.00 87.81 93 ALA A N 1
ATOM 777 C CA . ALA A 1 93 ? 7.665 2.356 2.370 1.00 87.81 93 ALA A CA 1
ATOM 778 C C . ALA A 1 93 ? 6.192 2.713 2.637 1.00 87.81 93 ALA A C 1
ATOM 780 O O . ALA A 1 93 ? 5.847 3.216 3.710 1.00 87.81 93 ALA A O 1
ATOM 781 N N . THR A 1 94 ? 5.310 2.391 1.694 1.00 87.25 94 THR A N 1
ATOM 782 C CA . THR A 1 94 ? 3.876 2.690 1.795 1.00 87.25 94 THR A CA 1
ATOM 783 C C . THR A 1 94 ? 3.152 1.761 2.754 1.00 87.25 94 THR A C 1
ATOM 785 O O . THR A 1 94 ? 2.359 2.235 3.567 1.00 87.25 94 THR A O 1
ATOM 788 N N . TYR A 1 95 ? 3.487 0.468 2.771 1.00 91.25 95 TYR A N 1
ATOM 789 C CA . TYR A 1 95 ? 3.019 -0.431 3.829 1.00 91.25 95 TYR A CA 1
ATOM 790 C C . TYR A 1 95 ? 3.461 0.030 5.218 1.00 91.25 95 TYR A C 1
ATOM 792 O O . TYR A 1 95 ? 2.683 -0.027 6.170 1.00 91.25 95 TYR A O 1
ATOM 800 N N . GLU A 1 96 ? 4.701 0.499 5.356 1.00 90.44 96 GLU A N 1
ATOM 801 C CA . GLU A 1 96 ? 5.214 0.989 6.634 1.00 90.44 96 GLU A CA 1
ATOM 802 C C . GLU A 1 96 ? 4.481 2.244 7.114 1.00 90.44 96 GLU A C 1
ATOM 804 O O . GLU A 1 96 ? 4.169 2.356 8.304 1.00 90.44 96 GLU A O 1
ATOM 809 N N . LEU A 1 97 ? 4.152 3.160 6.202 1.00 89.00 97 LEU A N 1
ATOM 810 C CA . LEU A 1 97 ? 3.320 4.321 6.508 1.00 89.00 97 LEU A CA 1
ATOM 811 C C . LEU A 1 97 ? 1.892 3.929 6.881 1.00 89.00 97 LEU A C 1
ATOM 813 O O . LEU A 1 97 ? 1.375 4.437 7.875 1.00 89.00 97 LEU A O 1
ATOM 817 N N . LEU A 1 98 ? 1.278 2.998 6.151 1.00 92.44 98 LEU A N 1
ATOM 818 C CA . LEU A 1 98 ? -0.058 2.490 6.458 1.00 92.44 98 LEU A CA 1
ATOM 819 C C . LEU A 1 98 ? -0.108 1.802 7.831 1.00 92.44 98 LEU A C 1
ATOM 821 O O . LEU A 1 98 ? -1.023 2.039 8.618 1.00 92.44 98 LEU A O 1
ATOM 825 N N . LYS A 1 99 ? 0.909 0.999 8.162 1.00 94.06 99 LYS A N 1
ATOM 826 C CA . LYS A 1 99 ? 1.053 0.383 9.487 1.00 94.06 99 LYS A CA 1
ATOM 827 C C . LYS A 1 99 ? 1.095 1.440 10.586 1.00 94.06 99 LYS A C 1
ATOM 829 O O . LYS A 1 99 ? 0.356 1.332 11.559 1.00 94.06 99 LYS A O 1
ATOM 834 N N . ARG A 1 100 ? 1.952 2.457 10.443 1.00 93.12 100 ARG A N 1
ATOM 835 C CA . ARG A 1 100 ? 2.068 3.551 11.424 1.00 93.12 100 ARG A CA 1
ATOM 836 C C . ARG A 1 100 ? 0.764 4.322 11.555 1.00 93.12 100 ARG A C 1
ATOM 838 O O . ARG A 1 100 ? 0.336 4.589 12.671 1.00 93.12 100 ARG A O 1
ATOM 845 N N . PHE A 1 101 ? 0.123 4.616 10.428 1.00 93.06 101 PHE A N 1
ATOM 846 C CA . PHE A 1 101 ? -1.180 5.261 10.400 1.00 93.06 101 PHE A CA 1
ATOM 847 C C . PHE A 1 101 ? -2.191 4.486 11.246 1.00 93.06 101 PHE A C 1
ATOM 849 O O . PHE A 1 101 ? -2.779 5.063 12.153 1.00 93.06 101 PHE A O 1
ATOM 856 N N . PHE A 1 102 ? -2.341 3.177 11.043 1.00 95.50 102 PHE A N 1
ATOM 857 C CA . PHE A 1 102 ? -3.262 2.380 11.856 1.00 95.50 102 PHE A CA 1
ATOM 858 C C . PHE A 1 102 ? -2.852 2.294 13.328 1.00 95.50 102 PHE A C 1
ATOM 860 O O . PHE A 1 102 ? -3.704 2.441 14.195 1.00 95.50 102 PHE A O 1
ATOM 867 N N . LEU A 1 103 ? -1.568 2.107 13.640 1.00 95.56 103 LEU A N 1
ATOM 868 C CA . LEU A 1 103 ? -1.104 2.043 15.033 1.00 95.56 103 LEU A CA 1
ATOM 869 C C . LEU A 1 103 ? -1.307 3.356 15.802 1.00 95.56 103 LEU A C 1
ATOM 871 O O . LEU A 1 103 ? -1.393 3.331 17.029 1.00 95.56 103 LEU A O 1
ATOM 875 N N . GLU A 1 104 ? -1.351 4.492 15.106 1.00 94.06 104 GLU A N 1
ATOM 876 C CA . GLU A 1 104 ? -1.564 5.801 15.721 1.00 94.06 104 GLU A CA 1
ATOM 877 C C . GLU A 1 104 ? -3.017 6.268 15.682 1.00 94.06 104 GLU A C 1
ATOM 879 O O . GLU A 1 104 ? -3.407 7.048 16.542 1.00 94.06 104 GLU A O 1
ATOM 884 N N . THR A 1 105 ? -3.810 5.844 14.701 1.00 95.19 105 THR A N 1
ATOM 885 C CA . THR A 1 105 ? -5.198 6.308 14.542 1.00 95.19 105 THR A CA 1
ATOM 886 C C . THR A 1 105 ? -6.224 5.332 15.081 1.00 95.19 105 THR A C 1
ATOM 888 O O . THR A 1 105 ? -7.362 5.741 15.289 1.00 95.19 105 THR A O 1
ATOM 891 N N . LEU A 1 106 ? -5.858 4.073 15.333 1.00 95.94 106 LEU A N 1
ATOM 892 C CA . LEU A 1 106 ? -6.763 3.119 15.957 1.00 95.94 106 LEU A CA 1
ATOM 893 C C . LEU A 1 106 ? -6.679 3.176 17.487 1.00 95.94 106 LEU A C 1
ATOM 895 O O . LEU A 1 106 ? -5.592 3.240 18.063 1.00 95.94 106 LEU A O 1
ATOM 899 N N . ASP A 1 107 ? -7.831 3.085 18.145 1.00 96.38 107 ASP A N 1
ATOM 900 C CA . ASP A 1 107 ? -7.953 2.780 19.566 1.00 96.38 107 ASP A CA 1
ATOM 901 C C . ASP A 1 107 ? -7.504 1.332 19.799 1.00 96.38 107 ASP A C 1
ATOM 903 O O . ASP A 1 107 ? -8.260 0.372 19.615 1.00 96.38 107 ASP A O 1
ATOM 907 N N . LEU A 1 108 ? -6.232 1.168 20.159 1.00 95.69 108 LEU A N 1
ATOM 908 C CA . LEU A 1 108 ? -5.634 -0.150 20.344 1.00 95.69 108 LEU A CA 1
ATOM 909 C C . LEU A 1 108 ? -6.218 -0.884 21.557 1.00 95.69 108 LEU A C 1
ATOM 911 O O . LEU A 1 108 ? -6.277 -2.112 21.539 1.00 95.69 108 LEU A O 1
ATOM 915 N N . GLU A 1 109 ? -6.665 -0.170 22.592 1.00 95.44 109 GLU A N 1
ATOM 916 C CA . GLU A 1 109 ? -7.271 -0.778 23.782 1.00 95.44 109 GLU A CA 1
ATOM 917 C C . GLU A 1 109 ? -8.654 -1.337 23.446 1.00 95.44 109 GLU A C 1
ATOM 919 O O . GLU A 1 109 ? -8.941 -2.510 23.717 1.00 95.44 109 GLU A O 1
ATOM 924 N N . LEU A 1 110 ? -9.474 -0.543 22.751 1.00 95.44 110 LEU A N 1
ATOM 925 C CA . LEU A 1 110 ? -10.767 -0.992 22.252 1.00 95.44 110 LEU A CA 1
ATOM 926 C C . LEU A 1 110 ? -10.607 -2.146 21.258 1.00 95.44 110 LEU A C 1
ATOM 928 O O . LEU A 1 110 ? -11.295 -3.161 21.378 1.00 95.44 110 LEU A O 1
ATOM 932 N N . LEU A 1 111 ? -9.665 -2.045 20.317 1.00 94.88 111 LEU A N 1
ATOM 933 C CA . LEU A 1 111 ? -9.393 -3.116 19.360 1.00 94.88 111 LEU A CA 1
ATOM 934 C C . LEU A 1 111 ? -8.949 -4.407 20.066 1.00 94.88 111 LEU A C 1
ATOM 936 O O . LEU A 1 111 ? -9.428 -5.490 19.723 1.00 94.88 111 LEU A O 1
ATOM 940 N N . ASN A 1 112 ? -8.078 -4.314 21.075 1.00 95.69 112 ASN A N 1
ATOM 941 C CA . ASN A 1 112 ? -7.633 -5.466 21.861 1.00 95.69 112 ASN A CA 1
ATOM 942 C C . ASN A 1 112 ? -8.787 -6.114 22.629 1.00 95.69 112 ASN A C 1
ATOM 944 O O . ASN A 1 112 ? -8.912 -7.338 22.587 1.00 95.69 112 ASN A O 1
ATOM 948 N N . SER A 1 113 ? -9.652 -5.320 23.268 1.00 94.44 113 SER A N 1
ATOM 949 C CA . SER A 1 113 ? -10.819 -5.840 23.995 1.00 94.44 113 SER A CA 1
ATOM 950 C C . SER A 1 113 ? -11.828 -6.534 23.073 1.00 94.44 113 SER A C 1
ATOM 952 O O . SER A 1 113 ? -12.321 -7.608 23.410 1.00 94.44 113 SER A O 1
ATOM 954 N N . LYS A 1 114 ? -12.075 -5.986 21.874 1.00 92.75 114 LYS A N 1
ATOM 955 C CA . LYS A 1 114 ? -12.989 -6.568 20.877 1.00 92.75 114 LYS A CA 1
ATOM 956 C C . LYS A 1 114 ? -12.454 -7.848 20.237 1.00 92.75 114 LYS A C 1
ATOM 958 O O . LYS A 1 114 ? -13.234 -8.717 19.866 1.00 92.75 114 LYS A O 1
ATOM 963 N N . THR A 1 115 ? -11.137 -7.962 20.071 1.00 92.69 115 THR A N 1
ATOM 964 C CA . THR A 1 115 ? -10.522 -9.025 19.250 1.00 92.69 115 THR A CA 1
ATOM 965 C C . THR A 1 115 ? -9.685 -10.023 20.054 1.00 92.69 115 THR A C 1
ATOM 967 O O . THR A 1 115 ? -9.086 -10.935 19.472 1.00 92.69 115 THR A O 1
ATOM 970 N N . ASN A 1 116 ? -9.620 -9.848 21.380 1.00 91.31 116 ASN A N 1
ATOM 971 C CA . ASN A 1 116 ? -8.733 -10.573 22.292 1.00 91.31 116 ASN A CA 1
ATOM 972 C C . ASN A 1 116 ? -7.276 -10.607 21.778 1.00 91.31 116 ASN A C 1
ATOM 974 O O . ASN A 1 116 ? -6.617 -11.651 21.742 1.00 91.31 116 ASN A O 1
ATOM 978 N N . SER A 1 117 ? -6.803 -9.458 21.292 1.00 92.12 117 SER A N 1
ATOM 979 C CA . SER A 1 117 ? -5.458 -9.274 20.734 1.00 92.12 117 SER A CA 1
ATOM 980 C C . SER A 1 117 ? -4.544 -8.538 21.724 1.00 92.12 117 SER A C 1
ATOM 982 O O . SER A 1 117 ? -4.989 -8.058 22.763 1.00 92.12 117 SER A O 1
ATOM 984 N N . LYS A 1 118 ? -3.240 -8.475 21.421 1.00 93.00 118 LYS A N 1
ATOM 985 C CA . LYS A 1 118 ? -2.224 -7.763 22.223 1.00 93.00 118 LYS A CA 1
ATOM 986 C C . LYS A 1 118 ? -1.444 -6.765 21.365 1.00 93.00 118 LYS A C 1
ATOM 988 O O . LYS A 1 118 ? -0.229 -6.873 21.208 1.00 93.00 118 LYS A O 1
ATOM 993 N N . ILE A 1 119 ? -2.164 -5.842 20.742 1.00 95.44 119 ILE A N 1
ATOM 994 C CA . ILE A 1 119 ? -1.596 -4.814 19.871 1.00 95.44 119 ILE A CA 1
ATOM 995 C C . ILE A 1 119 ? -1.052 -3.668 20.715 1.00 95.44 119 ILE A C 1
ATOM 997 O O . ILE A 1 119 ? -1.732 -3.164 21.605 1.00 95.44 119 ILE A O 1
ATOM 1001 N N . ILE A 1 120 ? 0.170 -3.253 20.397 1.00 93.94 120 ILE A N 1
ATOM 1002 C CA . ILE A 1 120 ? 0.856 -2.088 20.956 1.00 93.94 120 ILE A CA 1
ATOM 1003 C C . ILE A 1 120 ? 1.455 -1.261 19.812 1.00 93.94 120 ILE A C 1
ATOM 1005 O O . ILE A 1 120 ? 1.537 -1.726 18.676 1.00 93.94 120 ILE A O 1
ATOM 1009 N N . LYS A 1 121 ? 1.939 -0.047 20.098 1.00 90.00 121 LYS A N 1
ATOM 1010 C CA . LYS A 1 121 ? 2.454 0.898 19.080 1.00 90.00 121 LYS A CA 1
ATOM 1011 C C . LYS A 1 121 ? 3.634 0.391 18.233 1.00 90.00 121 LYS A C 1
ATOM 1013 O O . LYS A 1 121 ? 3.988 1.030 17.249 1.00 90.00 121 LYS A O 1
ATOM 1018 N N . THR A 1 122 ? 4.255 -0.727 18.600 1.00 91.19 122 THR A N 1
ATOM 1019 C CA . THR A 1 122 ? 5.377 -1.352 17.878 1.00 91.19 122 THR A CA 1
ATOM 1020 C C . THR A 1 122 ? 5.007 -2.682 17.218 1.00 91.19 122 THR A C 1
ATOM 1022 O O . THR A 1 122 ? 5.880 -3.361 16.678 1.00 91.19 122 THR A O 1
ATOM 1025 N N . SER A 1 123 ? 3.731 -3.081 17.252 1.00 93.25 123 SER A N 1
ATOM 1026 C CA . SER A 1 123 ? 3.275 -4.341 16.667 1.00 93.25 123 SER A CA 1
ATOM 1027 C C . SER A 1 123 ? 3.578 -4.434 15.169 1.00 93.25 123 SER A C 1
ATOM 1029 O O . SER A 1 123 ? 3.613 -3.442 14.436 1.00 93.25 123 SER A O 1
ATOM 1031 N N . THR A 1 124 ? 3.802 -5.662 14.701 1.00 92.00 124 THR A N 1
ATOM 1032 C CA . THR A 1 124 ? 4.089 -5.927 13.288 1.00 92.00 124 THR A CA 1
ATOM 1033 C C . THR A 1 124 ? 2.845 -5.719 12.425 1.00 92.00 124 THR A C 1
ATOM 1035 O O . THR A 1 124 ? 1.715 -5.769 12.917 1.00 92.00 124 THR A O 1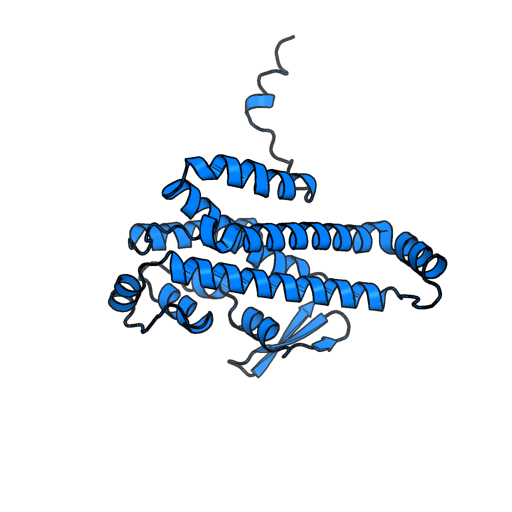
ATOM 1038 N N . TRP A 1 125 ? 3.048 -5.542 11.115 1.00 91.81 125 TRP A N 1
ATOM 1039 C CA . TRP A 1 125 ? 1.949 -5.492 10.147 1.00 91.81 125 TRP A CA 1
ATOM 1040 C C . TRP A 1 125 ? 1.051 -6.734 10.238 1.00 91.81 125 TRP A C 1
ATOM 1042 O O . TRP A 1 125 ? -0.169 -6.614 10.272 1.00 91.81 125 TRP A O 1
ATOM 1052 N N . GLY A 1 126 ? 1.648 -7.924 10.374 1.00 90.94 126 GLY A N 1
ATOM 1053 C CA . GLY A 1 126 ? 0.904 -9.175 10.538 1.00 90.94 126 GLY A CA 1
ATOM 1054 C C . GLY A 1 126 ? 0.044 -9.192 11.804 1.00 90.94 126 GLY A C 1
ATOM 1055 O O . GLY A 1 126 ? -1.138 -9.506 11.735 1.00 90.94 126 GLY A O 1
ATOM 1056 N N . THR A 1 127 ? 0.594 -8.786 12.955 1.00 92.50 127 THR A N 1
ATOM 1057 C CA . THR A 1 127 ? -0.184 -8.692 14.203 1.00 92.50 127 THR A CA 1
ATOM 1058 C C . THR A 1 127 ? -1.360 -7.727 14.060 1.00 92.50 127 THR A C 1
ATOM 1060 O O . THR A 1 127 ? -2.467 -8.055 14.480 1.00 92.50 127 THR A O 1
ATOM 1063 N N . LEU A 1 128 ? -1.127 -6.562 13.449 1.00 94.19 128 LEU A N 1
ATOM 1064 C CA . LEU A 1 128 ? -2.138 -5.525 13.252 1.00 94.19 128 LEU A CA 1
ATOM 1065 C C . LEU A 1 128 ? -3.297 -5.990 12.374 1.00 94.19 128 LEU A C 1
ATOM 1067 O O . LEU A 1 128 ? -4.459 -5.906 12.766 1.00 94.19 128 LEU A O 1
ATOM 1071 N N . THR A 1 129 ? -2.969 -6.534 11.211 1.00 92.44 129 THR A N 1
ATOM 1072 C CA . THR A 1 129 ? -3.950 -6.999 10.227 1.00 92.44 129 THR A CA 1
ATOM 1073 C C . THR A 1 129 ? -4.736 -8.206 10.731 1.00 92.44 129 THR A C 1
ATOM 1075 O O . THR A 1 129 ? -5.948 -8.251 10.543 1.00 92.44 129 THR A O 1
ATOM 1078 N N . MET A 1 130 ? -4.098 -9.114 11.479 1.00 92.25 130 MET A N 1
ATOM 1079 C CA . MET A 1 130 ? -4.781 -10.225 12.151 1.00 92.25 130 MET A CA 1
ATOM 1080 C C . MET A 1 130 ? -5.779 -9.783 13.228 1.00 92.25 130 MET A C 1
ATOM 1082 O O . MET A 1 130 ? -6.746 -10.496 13.484 1.00 92.25 130 MET A O 1
ATOM 1086 N N . ALA A 1 131 ? -5.544 -8.666 13.922 1.00 93.50 131 ALA A N 1
ATOM 1087 C CA . ALA A 1 131 ? -6.541 -8.149 14.858 1.00 93.50 131 ALA A CA 1
ATOM 1088 C C . ALA A 1 131 ? -7.699 -7.498 14.104 1.00 93.50 131 ALA A C 1
ATOM 1090 O O . ALA A 1 131 ? -8.852 -7.793 14.398 1.00 93.50 131 ALA A O 1
ATOM 1091 N N . ILE A 1 132 ? -7.401 -6.677 13.092 1.00 94.06 132 ILE A N 1
ATOM 1092 C CA . ILE A 1 132 ? -8.431 -6.034 12.266 1.00 94.06 132 ILE A CA 1
ATOM 1093 C C . ILE A 1 132 ? -9.333 -7.087 11.600 1.00 94.06 132 ILE A C 1
ATOM 1095 O O . ILE A 1 132 ? -10.551 -6.936 11.619 1.00 94.06 132 ILE A O 1
ATOM 1099 N N . SER A 1 133 ? -8.774 -8.197 11.105 1.00 92.44 133 SER A N 1
ATOM 1100 C CA . SER A 1 133 ? -9.540 -9.287 10.480 1.00 92.44 133 SER A CA 1
ATOM 1101 C C . SER A 1 133 ? -10.485 -10.032 11.427 1.00 92.44 133 SER A C 1
ATOM 1103 O O . SER A 1 133 ? -11.326 -10.793 10.966 1.00 92.44 133 SER A O 1
ATOM 1105 N N . LYS A 1 134 ? -10.333 -9.877 12.749 1.00 92.69 134 LYS A N 1
ATOM 1106 C CA . LYS A 1 134 ? -11.204 -10.514 13.753 1.00 92.69 134 LYS A CA 1
ATOM 1107 C C . LYS A 1 134 ? -12.423 -9.668 14.121 1.00 92.69 134 LYS A C 1
ATOM 1109 O O . LYS A 1 134 ? -13.241 -10.118 14.918 1.00 92.69 134 LYS A O 1
ATOM 1114 N N . LEU A 1 135 ? -12.533 -8.444 13.609 1.00 92.12 135 LEU A N 1
ATOM 1115 C CA . LEU A 1 135 ? -13.715 -7.615 13.825 1.00 92.12 135 LEU A CA 1
ATOM 1116 C C . LEU A 1 135 ? -14.929 -8.242 13.126 1.00 92.12 135 LEU A C 1
ATOM 1118 O O . LEU A 1 135 ? -14.822 -8.703 11.994 1.00 92.12 135 LEU A O 1
ATOM 1122 N N . THR A 1 136 ? -16.091 -8.213 13.783 1.00 83.88 136 THR A N 1
ATOM 1123 C CA . THR A 1 136 ? -17.313 -8.951 13.401 1.00 83.88 136 THR A CA 1
ATOM 1124 C C . THR A 1 136 ? -17.748 -8.761 11.946 1.00 83.88 136 THR A C 1
ATOM 1126 O O . THR A 1 136 ? -18.296 -9.676 11.342 1.00 83.88 136 THR A O 1
ATOM 1129 N N . ASN A 1 137 ? -17.500 -7.583 11.373 1.00 86.56 137 ASN A N 1
ATOM 1130 C CA . ASN A 1 137 ? -17.945 -7.226 10.026 1.00 86.56 137 ASN A CA 1
ATOM 1131 C C . ASN A 1 137 ? -16.832 -7.296 8.969 1.00 86.56 137 ASN A C 1
ATOM 1133 O O . ASN A 1 137 ? -17.081 -7.024 7.794 1.00 86.56 137 ASN A O 1
ATOM 1137 N N . VAL A 1 138 ? -15.605 -7.648 9.362 1.00 89.44 138 VAL A N 1
ATOM 1138 C CA . VAL A 1 138 ? -14.504 -7.841 8.418 1.00 89.44 138 VAL A CA 1
ATOM 1139 C C . VAL A 1 138 ? -14.582 -9.259 7.868 1.00 89.44 138 VAL A C 1
ATOM 1141 O O . VAL A 1 138 ? -14.401 -10.235 8.589 1.00 89.44 138 VAL A O 1
ATOM 1144 N N . ASN A 1 139 ? -14.869 -9.374 6.573 1.00 88.31 139 ASN A N 1
ATOM 1145 C CA . ASN A 1 139 ? -14.937 -10.666 5.903 1.00 88.31 139 ASN A CA 1
ATOM 1146 C C . ASN A 1 139 ? -13.560 -11.120 5.383 1.00 88.31 139 ASN A C 1
ATOM 1148 O O . ASN A 1 139 ? -12.563 -10.386 5.395 1.00 88.31 139 ASN A O 1
ATOM 1152 N N . GLU A 1 140 ? -13.517 -12.363 4.909 1.00 85.50 140 GLU A N 1
ATOM 1153 C CA . GLU A 1 140 ? -12.305 -12.977 4.372 1.00 85.50 140 GLU A CA 1
ATOM 1154 C C . GLU A 1 140 ? -11.767 -12.234 3.139 1.00 85.50 140 GLU A C 1
ATOM 1156 O O . GLU A 1 140 ? -10.556 -12.082 3.001 1.00 85.50 140 GLU A O 1
ATOM 1161 N N . GLN A 1 141 ? -12.645 -11.694 2.288 1.00 86.25 141 GLN A N 1
ATOM 1162 C CA . GLN A 1 141 ? -12.242 -10.932 1.104 1.00 86.25 141 GLN A CA 1
ATOM 1163 C C . GLN A 1 141 ? -11.448 -9.672 1.484 1.00 86.25 141 GLN A C 1
ATOM 1165 O O . GLN A 1 141 ? -10.370 -9.445 0.943 1.00 86.25 141 GLN A O 1
ATOM 1170 N N . ILE A 1 142 ? -11.926 -8.878 2.449 1.00 86.69 142 ILE A N 1
ATOM 1171 C CA . ILE A 1 142 ? -11.197 -7.705 2.963 1.00 86.69 142 ILE A CA 1
ATOM 1172 C C . ILE A 1 142 ? -9.848 -8.135 3.551 1.00 86.69 142 ILE A C 1
ATOM 1174 O O . ILE A 1 142 ? -8.819 -7.517 3.274 1.00 86.69 142 ILE A O 1
ATOM 1178 N N . SER A 1 143 ? -9.855 -9.208 4.343 1.00 83.25 143 SER A N 1
ATOM 1179 C CA . SER A 1 143 ? -8.669 -9.687 5.057 1.00 83.25 143 SER A CA 1
ATOM 1180 C C . SER A 1 143 ? -7.569 -10.179 4.115 1.00 83.25 143 SER A C 1
ATO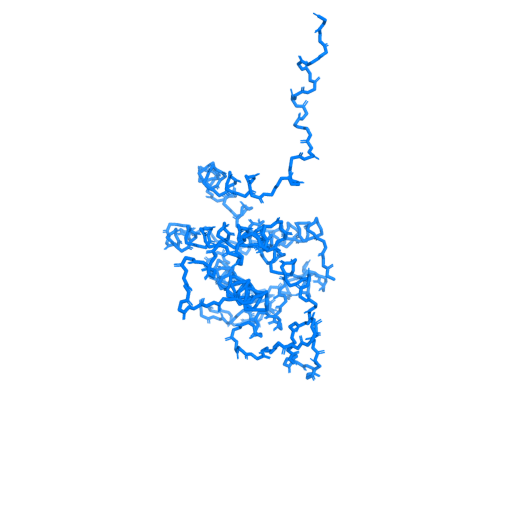M 1182 O O . SER A 1 143 ? -6.398 -9.864 4.324 1.00 83.25 143 SER A O 1
ATOM 1184 N N . ASN A 1 144 ? -7.939 -10.928 3.076 1.00 81.50 144 ASN A N 1
ATOM 1185 C CA . ASN A 1 144 ? -6.991 -11.544 2.152 1.00 81.50 144 ASN A CA 1
ATOM 1186 C C . ASN A 1 144 ? -6.522 -10.577 1.059 1.00 81.50 144 ASN A C 1
ATOM 1188 O O . ASN A 1 144 ? -5.365 -10.648 0.649 1.00 81.50 144 ASN A O 1
ATOM 1192 N N . GLU A 1 145 ? -7.387 -9.672 0.594 1.00 84.31 145 GLU A N 1
ATOM 1193 C CA . GLU A 1 145 ? -7.091 -8.866 -0.594 1.00 84.31 145 GLU A CA 1
ATOM 1194 C C . GLU A 1 145 ? -6.463 -7.496 -0.282 1.00 84.31 145 GLU A C 1
ATOM 1196 O O . GLU A 1 145 ? -5.720 -6.976 -1.111 1.00 84.31 145 GLU A O 1
ATOM 1201 N N . LEU A 1 146 ? -6.721 -6.891 0.891 1.00 89.12 146 LEU A N 1
ATOM 1202 C CA . LEU A 1 146 ? -6.167 -5.564 1.221 1.00 89.12 146 LEU A CA 1
ATOM 1203 C C . LEU A 1 146 ? -4.818 -5.620 1.949 1.00 89.12 146 LEU A C 1
ATOM 1205 O O . LEU A 1 146 ? -3.989 -4.722 1.799 1.00 89.12 146 LEU A O 1
ATOM 1209 N N . PHE A 1 147 ? -4.585 -6.648 2.767 1.00 87.44 147 PHE A N 1
ATOM 1210 C CA . PHE A 1 147 ? -3.454 -6.655 3.696 1.00 87.44 147 PHE A CA 1
ATOM 1211 C C . PHE A 1 147 ? -2.189 -7.353 3.187 1.00 87.44 147 PHE A C 1
ATOM 1213 O O . PHE A 1 147 ? -1.163 -7.192 3.848 1.00 87.44 147 PHE A O 1
ATOM 1220 N N . ASP A 1 148 ? -2.254 -8.072 2.053 1.00 87.00 148 ASP A N 1
ATOM 1221 C CA . ASP A 1 148 ? -1.208 -8.924 1.435 1.00 87.00 148 ASP A CA 1
ATOM 1222 C C . ASP A 1 148 ? 0.083 -9.059 2.269 1.00 87.00 148 ASP A C 1
ATOM 1224 O O . ASP A 1 148 ? 1.143 -8.492 1.982 1.00 87.00 148 ASP A O 1
ATOM 1228 N N . ILE A 1 149 ? -0.058 -9.782 3.387 1.00 87.69 149 ILE A N 1
ATOM 1229 C CA . ILE A 1 149 ? 0.960 -9.865 4.440 1.00 87.69 149 ILE A CA 1
ATOM 1230 C C . ILE A 1 149 ? 2.218 -10.541 3.900 1.00 87.69 149 ILE A C 1
ATOM 1232 O O . ILE A 1 149 ? 3.332 -10.126 4.226 1.00 87.69 149 ILE A O 1
ATOM 1236 N N . ASP A 1 150 ? 2.032 -11.571 3.074 1.00 86.12 150 ASP A N 1
ATOM 1237 C CA . ASP A 1 150 ? 3.124 -12.327 2.474 1.00 86.12 150 ASP A CA 1
ATOM 1238 C C . ASP A 1 150 ? 3.941 -11.425 1.551 1.00 86.12 150 ASP A C 1
ATOM 1240 O O . ASP A 1 150 ? 5.159 -11.359 1.700 1.00 86.12 150 ASP A O 1
ATOM 1244 N N . PHE A 1 151 ? 3.286 -10.657 0.674 1.00 87.69 151 PHE A N 1
ATOM 1245 C CA . PHE A 1 151 ? 3.992 -9.739 -0.212 1.00 87.69 151 PHE A CA 1
ATOM 1246 C C . PHE A 1 151 ? 4.732 -8.639 0.552 1.00 87.69 151 PHE A C 1
ATOM 1248 O O . PHE A 1 151 ? 5.915 -8.416 0.301 1.00 87.69 151 PHE A O 1
ATOM 1255 N N . ARG A 1 152 ? 4.097 -7.998 1.544 1.00 89.62 152 ARG A N 1
ATOM 1256 C CA . ARG A 1 152 ? 4.777 -7.004 2.394 1.00 89.62 152 ARG A CA 1
ATOM 1257 C C . ARG A 1 152 ? 6.012 -7.592 3.075 1.00 89.62 152 ARG A C 1
ATOM 1259 O O . ARG A 1 152 ? 7.038 -6.923 3.165 1.00 89.62 152 ARG A O 1
ATOM 1266 N N . ASN A 1 153 ? 5.914 -8.810 3.609 1.00 86.81 153 ASN A N 1
ATOM 1267 C CA . ASN A 1 153 ? 7.032 -9.457 4.298 1.00 86.81 153 ASN A CA 1
ATOM 1268 C C . ASN A 1 153 ? 8.163 -9.801 3.335 1.00 86.81 153 ASN A C 1
ATOM 1270 O O . ASN A 1 153 ? 9.323 -9.609 3.686 1.00 86.81 153 ASN A O 1
ATOM 1274 N N . THR A 1 154 ? 7.835 -10.240 2.125 1.00 85.69 154 THR A N 1
ATOM 1275 C CA . THR A 1 154 ? 8.817 -10.441 1.063 1.00 85.69 154 THR A CA 1
ATOM 1276 C C . THR A 1 154 ? 9.593 -9.169 0.762 1.00 85.69 154 THR A C 1
ATOM 1278 O O . THR A 1 154 ? 10.820 -9.208 0.747 1.00 85.69 154 THR A O 1
ATOM 1281 N N . LEU A 1 155 ? 8.902 -8.039 0.601 1.00 87.25 155 LEU A N 1
ATOM 1282 C CA . LEU A 1 155 ? 9.561 -6.752 0.375 1.00 87.25 155 LEU A CA 1
ATOM 1283 C C . LEU A 1 155 ? 10.457 -6.338 1.555 1.00 87.25 155 LEU A C 1
ATOM 1285 O O . LEU A 1 155 ? 11.472 -5.693 1.347 1.00 87.25 155 LEU A O 1
ATOM 1289 N N . ALA A 1 156 ? 10.091 -6.693 2.791 1.00 85.06 156 ALA A N 1
ATOM 1290 C CA . ALA A 1 156 ? 10.813 -6.288 4.000 1.00 85.06 156 ALA A CA 1
ATOM 1291 C C . ALA A 1 156 ? 12.037 -7.154 4.350 1.00 85.06 156 ALA A C 1
ATOM 1293 O O . ALA A 1 156 ? 12.835 -6.750 5.195 1.00 85.06 156 ALA A O 1
ATOM 1294 N N . HIS A 1 157 ? 12.139 -8.359 3.790 1.00 80.88 157 HIS A N 1
ATOM 1295 C CA . HIS A 1 157 ? 13.155 -9.350 4.159 1.00 80.88 157 HIS A CA 1
ATOM 1296 C C . HIS A 1 157 ? 14.044 -9.772 2.988 1.00 80.88 157 HIS A C 1
ATOM 1298 O O . HIS A 1 157 ? 14.772 -10.753 3.124 1.00 80.88 157 HIS A O 1
ATOM 1304 N N . ASP A 1 158 ? 13.949 -9.078 1.850 1.00 69.12 158 ASP A N 1
ATOM 1305 C CA . ASP A 1 158 ? 14.697 -9.372 0.621 1.00 69.12 158 ASP A CA 1
ATOM 1306 C C . ASP A 1 158 ? 14.646 -10.857 0.225 1.00 69.12 158 ASP A C 1
ATOM 1308 O O . ASP A 1 158 ? 15.577 -11.417 -0.344 1.00 69.12 158 ASP A O 1
ATOM 1312 N N . SER A 1 159 ? 13.528 -11.523 0.533 1.00 80.06 159 SER A N 1
ATOM 1313 C CA . SER A 1 159 ? 13.311 -12.946 0.248 1.00 80.06 159 SER A CA 1
ATOM 1314 C C . SER A 1 159 ? 12.741 -13.186 -1.152 1.00 80.06 159 SER A C 1
ATOM 1316 O O . SER A 1 159 ? 12.147 -14.234 -1.427 1.00 80.06 159 SER A O 1
ATOM 1318 N N . TRP A 1 160 ? 12.897 -12.194 -2.027 1.00 86.81 160 TRP A N 1
ATOM 1319 C CA . TRP A 1 160 ? 12.547 -12.250 -3.435 1.00 86.81 160 TRP A CA 1
ATOM 1320 C C . TRP A 1 160 ? 13.802 -12.311 -4.298 1.00 86.81 160 TRP A C 1
ATOM 1322 O O . TRP A 1 160 ? 14.882 -11.881 -3.905 1.00 86.81 160 TRP A O 1
ATOM 1332 N N . TYR A 1 161 ? 13.642 -12.844 -5.499 1.00 86.12 161 TYR A N 1
ATOM 1333 C CA . TYR A 1 161 ? 14.682 -12.876 -6.510 1.00 86.12 161 TYR A CA 1
ATOM 1334 C C . TYR A 1 161 ? 14.069 -12.651 -7.894 1.00 86.12 161 TYR A C 1
ATOM 1336 O O . TYR A 1 161 ? 12.856 -12.778 -8.097 1.00 86.12 161 TYR A O 1
ATOM 1344 N N . LEU A 1 162 ? 14.912 -12.256 -8.841 1.00 84.25 162 LEU A N 1
ATOM 1345 C CA . LEU A 1 162 ? 14.523 -12.027 -10.227 1.00 84.25 162 LEU A CA 1
ATOM 1346 C C . LEU A 1 162 ? 14.713 -13.321 -11.026 1.00 84.25 162 LEU A C 1
ATOM 1348 O O . LEU A 1 162 ? 15.762 -13.952 -10.928 1.00 84.25 162 LEU A O 1
ATOM 1352 N N . ASP A 1 163 ? 13.698 -13.701 -11.798 1.00 85.56 163 ASP A N 1
ATOM 1353 C CA . ASP A 1 163 ? 13.701 -14.847 -12.710 1.00 85.56 163 ASP A CA 1
ATOM 1354 C C . ASP A 1 163 ? 13.155 -14.427 -14.086 1.00 85.56 163 ASP A C 1
ATOM 1356 O O . ASP A 1 163 ? 12.626 -13.325 -14.245 1.00 85.56 163 ASP A O 1
ATOM 1360 N N . GLU A 1 164 ? 13.262 -15.290 -15.097 1.00 83.06 164 GLU A N 1
ATOM 1361 C CA . GLU A 1 164 ? 12.837 -14.986 -16.463 1.00 83.06 164 GLU A CA 1
ATOM 1362 C C . GLU A 1 164 ? 11.369 -14.503 -16.516 1.00 83.06 164 GLU A C 1
ATOM 1364 O O . GLU A 1 164 ? 10.411 -15.247 -16.298 1.00 83.06 164 GLU A O 1
ATOM 1369 N N . GLY A 1 165 ? 11.191 -13.199 -16.763 1.00 82.25 165 GLY A N 1
ATOM 1370 C CA . GLY A 1 165 ? 9.885 -12.546 -16.891 1.00 82.25 165 GLY A CA 1
ATOM 1371 C C . GLY A 1 165 ? 9.118 -12.296 -15.582 1.00 82.25 165 GLY A C 1
ATOM 1372 O O . GLY A 1 165 ? 7.979 -11.813 -15.638 1.00 82.25 165 GLY A O 1
ATOM 1373 N N . SER A 1 166 ? 9.686 -12.598 -14.408 1.00 88.12 166 SER A N 1
ATOM 1374 C CA . SER A 1 166 ? 8.967 -12.452 -13.136 1.00 88.12 166 SER A CA 1
ATOM 1375 C C . SER A 1 166 ? 9.844 -12.153 -11.921 1.00 88.12 166 SER A C 1
ATOM 1377 O O . SER A 1 166 ? 11.013 -12.521 -11.837 1.00 88.12 166 SER A O 1
ATOM 1379 N N . MET A 1 167 ? 9.246 -11.481 -10.938 1.00 89.12 167 MET A N 1
ATOM 1380 C CA . MET A 1 167 ? 9.779 -11.429 -9.583 1.00 89.12 167 MET A CA 1
ATOM 1381 C C . MET A 1 167 ? 9.191 -12.602 -8.806 1.00 89.12 167 MET A C 1
ATOM 1383 O O . MET A 1 167 ? 7.966 -12.768 -8.768 1.00 89.12 167 MET A O 1
ATOM 1387 N N . ARG A 1 168 ? 10.045 -13.404 -8.175 1.00 90.50 168 ARG A N 1
ATOM 1388 C CA . ARG A 1 168 ? 9.633 -14.584 -7.417 1.00 90.50 168 ARG A CA 1
ATOM 1389 C C . ARG A 1 168 ? 9.951 -14.442 -5.948 1.00 90.50 168 ARG A C 1
ATOM 1391 O O . ARG A 1 168 ? 10.927 -13.803 -5.578 1.00 90.50 168 ARG A O 1
ATOM 1398 N N . TYR A 1 169 ? 9.131 -15.063 -5.114 1.00 89.25 169 TYR A N 1
ATOM 1399 C CA . TYR A 1 169 ? 9.401 -15.221 -3.692 1.00 89.25 169 TYR A CA 1
ATOM 1400 C C . TYR A 1 169 ? 8.710 -16.464 -3.147 1.00 89.25 169 TYR A C 1
ATOM 1402 O O . TYR A 1 169 ? 7.715 -16.935 -3.698 1.00 89.25 169 TYR A O 1
ATOM 1410 N N . VAL A 1 170 ? 9.213 -16.983 -2.031 1.00 84.75 170 VAL A N 1
ATOM 1411 C CA . VAL A 1 170 ? 8.586 -18.108 -1.334 1.00 84.75 170 VAL A CA 1
ATOM 1412 C C . VAL A 1 170 ? 7.694 -17.562 -0.228 1.00 84.75 170 VAL A C 1
ATOM 1414 O O . VAL A 1 170 ? 8.175 -16.934 0.715 1.00 84.75 170 VAL A O 1
ATOM 1417 N N . ALA A 1 171 ? 6.389 -17.810 -0.329 1.00 79.25 171 ALA A N 1
ATOM 1418 C CA . ALA A 1 171 ? 5.441 -17.418 0.703 1.00 79.25 171 ALA A CA 1
ATOM 1419 C C . ALA A 1 171 ? 5.769 -18.149 2.022 1.00 79.25 171 ALA A C 1
ATOM 1421 O O . ALA A 1 171 ? 5.775 -19.388 2.054 1.00 79.25 171 ALA A O 1
ATOM 1422 N N . PRO A 1 172 ? 6.018 -17.425 3.131 1.00 72.31 172 PRO A N 1
ATOM 1423 C CA . PRO A 1 172 ? 6.494 -18.036 4.373 1.00 72.31 172 PRO A CA 1
ATOM 1424 C C . PRO A 1 172 ? 5.528 -19.076 4.950 1.00 72.31 172 PRO A C 1
ATOM 1426 O O . PRO A 1 172 ? 5.950 -20.072 5.536 1.00 72.31 172 PRO A O 1
ATOM 1429 N N . LYS A 1 173 ? 4.220 -18.853 4.776 1.00 70.38 173 LYS A N 1
ATOM 1430 C CA . LYS A 1 173 ? 3.162 -19.636 5.424 1.00 70.38 173 LYS A CA 1
ATOM 1431 C C . LYS A 1 173 ? 2.980 -21.036 4.834 1.00 70.38 173 LYS A C 1
ATOM 1433 O O . LYS A 1 173 ? 2.664 -21.966 5.568 1.00 70.38 173 LYS A O 1
ATOM 1438 N N . ASN A 1 174 ? 3.150 -21.196 3.524 1.00 75.19 174 ASN A N 1
ATOM 1439 C CA . ASN A 1 174 ? 2.881 -22.453 2.814 1.00 75.19 174 ASN A CA 1
ATOM 1440 C C . ASN A 1 174 ? 4.086 -22.967 2.012 1.00 75.19 174 ASN A C 1
ATOM 1442 O O . ASN A 1 174 ? 3.960 -23.982 1.329 1.00 75.19 174 ASN A O 1
ATOM 1446 N N . LYS A 1 175 ? 5.235 -22.278 2.088 1.00 79.94 175 LYS A N 1
ATOM 1447 C CA . LYS A 1 175 ? 6.458 -22.571 1.324 1.00 79.94 175 LYS A CA 1
ATOM 1448 C C . LYS A 1 175 ? 6.223 -22.667 -0.187 1.00 79.94 175 LYS A C 1
ATOM 1450 O O . LYS A 1 175 ? 6.998 -23.302 -0.897 1.00 79.94 175 LYS A O 1
ATOM 1455 N N . LYS A 1 176 ? 5.145 -22.055 -0.679 1.00 84.19 176 LYS A N 1
ATOM 1456 C CA . LYS A 1 176 ? 4.816 -22.035 -2.097 1.00 84.19 176 LYS A CA 1
ATOM 1457 C C . LYS A 1 176 ? 5.554 -20.880 -2.747 1.00 84.19 176 LYS A C 1
ATOM 1459 O O . LYS A 1 176 ? 5.509 -19.754 -2.256 1.00 84.19 176 LYS A O 1
ATOM 1464 N N . GLU A 1 177 ? 6.196 -21.160 -3.868 1.00 89.06 177 GLU A N 1
ATOM 1465 C CA . GLU A 1 177 ? 6.742 -20.110 -4.708 1.00 89.06 177 GLU A CA 1
ATOM 1466 C C . GLU A 1 177 ? 5.616 -19.337 -5.403 1.00 89.06 177 GLU A C 1
ATOM 1468 O O . GLU A 1 177 ? 4.693 -19.915 -5.986 1.00 89.06 177 GLU A O 1
ATOM 1473 N N . ILE A 1 178 ? 5.693 -18.015 -5.314 1.00 89.12 178 ILE A N 1
ATOM 1474 C CA . ILE A 1 178 ? 4.798 -17.073 -5.968 1.00 89.12 178 ILE A CA 1
ATOM 1475 C C . ILE A 1 178 ? 5.616 -16.320 -7.008 1.00 89.12 178 ILE A C 1
ATOM 1477 O O . ILE A 1 178 ? 6.612 -15.683 -6.675 1.00 89.12 178 ILE A O 1
ATOM 1481 N N . ALA A 1 179 ? 5.162 -16.374 -8.258 1.00 90.19 179 ALA A N 1
ATOM 1482 C CA . ALA A 1 179 ? 5.703 -15.584 -9.353 1.00 90.19 179 ALA A CA 1
ATOM 1483 C C . ALA A 1 179 ? 4.758 -14.419 -9.655 1.00 90.19 179 ALA A C 1
ATOM 1485 O O . ALA A 1 179 ? 3.577 -14.621 -9.953 1.00 90.19 179 ALA A O 1
ATOM 1486 N N . ILE A 1 180 ? 5.278 -13.196 -9.580 1.00 87.62 180 ILE A N 1
ATOM 1487 C CA . ILE A 1 180 ? 4.592 -11.992 -10.039 1.00 87.62 180 ILE A CA 1
ATOM 1488 C C . ILE A 1 180 ? 5.226 -11.601 -11.370 1.00 87.62 180 ILE A C 1
ATOM 1490 O O . ILE A 1 180 ? 6.399 -11.218 -11.387 1.00 87.62 180 ILE A O 1
ATOM 1494 N N . PRO A 1 181 ? 4.480 -11.677 -12.487 1.00 87.31 181 PRO A N 1
ATOM 1495 C CA . PRO A 1 181 ? 4.976 -11.187 -13.757 1.00 87.31 181 PRO A CA 1
ATOM 1496 C C . PRO A 1 181 ? 5.401 -9.732 -13.623 1.00 87.31 181 PRO A C 1
ATOM 1498 O O . PRO A 1 181 ? 4.691 -8.913 -13.042 1.00 87.31 181 PRO A O 1
ATOM 1501 N N . TYR A 1 182 ? 6.538 -9.412 -14.209 1.00 80.50 182 TYR A N 1
ATOM 1502 C CA . TYR A 1 182 ? 7.088 -8.066 -14.286 1.00 80.50 182 TYR A CA 1
ATOM 1503 C C . TYR A 1 182 ? 6.083 -7.008 -14.742 1.00 80.50 182 TYR A C 1
ATOM 1505 O O . TYR A 1 182 ? 5.914 -5.984 -14.081 1.00 80.50 182 TYR A O 1
ATOM 1513 N N . ALA A 1 183 ? 5.316 -7.327 -15.785 1.00 77.12 183 ALA A N 1
ATOM 1514 C CA . ALA A 1 183 ? 4.245 -6.480 -16.298 1.00 77.12 183 ALA A CA 1
ATOM 1515 C C . ALA A 1 183 ? 3.135 -6.184 -15.273 1.00 77.12 183 ALA A C 1
ATOM 1517 O O . ALA A 1 183 ? 2.367 -5.259 -15.472 1.00 77.12 183 ALA A O 1
ATOM 1518 N N . ARG A 1 184 ? 3.038 -6.947 -14.180 1.00 81.81 184 ARG A N 1
ATOM 1519 C CA . ARG A 1 184 ? 1.983 -6.836 -13.161 1.00 81.81 184 ARG A CA 1
ATOM 1520 C C . ARG A 1 184 ? 2.488 -6.377 -11.799 1.00 81.81 184 ARG A C 1
ATOM 1522 O O . ARG A 1 184 ? 1.693 -6.149 -10.889 1.00 81.81 184 ARG A O 1
ATOM 1529 N N . LEU A 1 185 ? 3.805 -6.255 -11.626 1.00 81.88 185 LEU A N 1
ATOM 1530 C CA . LEU A 1 185 ? 4.382 -5.825 -10.357 1.00 81.88 185 LEU A CA 1
ATOM 1531 C C . LEU A 1 185 ? 3.972 -4.386 -10.031 1.00 81.88 185 LEU A C 1
ATOM 1533 O O . LEU A 1 185 ? 3.585 -4.105 -8.899 1.00 81.88 185 LEU A O 1
ATOM 1537 N N . HIS A 1 186 ? 3.992 -3.502 -11.031 1.00 78.31 186 HIS A N 1
ATOM 1538 C CA . HIS A 1 186 ? 3.562 -2.116 -10.863 1.00 78.31 186 HIS A CA 1
ATOM 1539 C C . HIS A 1 186 ? 2.093 -2.030 -10.423 1.00 78.31 186 HIS A C 1
ATOM 1541 O O . HIS A 1 186 ? 1.787 -1.298 -9.485 1.00 78.31 186 HIS A O 1
ATOM 1547 N N . GLU A 1 187 ? 1.205 -2.835 -11.021 1.00 81.00 187 GLU A N 1
ATOM 1548 C CA . GLU A 1 187 ? -0.211 -2.909 -10.647 1.00 81.00 187 GLU A CA 1
ATOM 1549 C C . GLU A 1 187 ? -0.349 -3.314 -9.176 1.00 81.00 187 GLU A C 1
ATOM 1551 O O . GLU A 1 187 ? -1.072 -2.684 -8.408 1.00 81.00 187 GLU A O 1
ATOM 1556 N N . LYS A 1 188 ? 0.396 -4.342 -8.750 1.00 84.38 188 LYS A N 1
ATOM 1557 C CA . LYS A 1 188 ? 0.362 -4.821 -7.367 1.00 84.38 188 LYS A CA 1
ATOM 1558 C C . LYS A 1 188 ? 0.797 -3.741 -6.379 1.00 84.38 188 LYS A C 1
ATOM 1560 O O . LYS A 1 188 ? 0.152 -3.554 -5.350 1.00 84.38 188 LYS A O 1
ATOM 1565 N N . ILE A 1 189 ? 1.858 -3.009 -6.710 1.00 84.38 189 ILE A N 1
ATOM 1566 C CA . ILE A 1 189 ? 2.346 -1.894 -5.900 1.00 84.38 189 ILE A CA 1
ATOM 1567 C C . ILE A 1 189 ? 1.306 -0.766 -5.865 1.00 84.38 189 ILE A C 1
ATOM 1569 O O . ILE A 1 189 ? 0.979 -0.276 -4.787 1.00 84.38 189 ILE A O 1
ATOM 1573 N N . GLN A 1 190 ? 0.701 -0.425 -7.006 1.00 80.81 190 GLN A N 1
ATOM 1574 C CA . GLN A 1 190 ? -0.344 0.595 -7.120 1.00 80.81 190 GLN A CA 1
ATOM 1575 C C . GLN A 1 190 ? -1.555 0.310 -6.219 1.00 80.81 190 GLN A C 1
ATOM 1577 O O . GLN A 1 190 ? -2.100 1.237 -5.619 1.00 80.81 190 GLN A O 1
ATOM 1582 N N . LEU A 1 191 ? -1.974 -0.949 -6.071 1.00 86.69 191 LEU A N 1
ATOM 1583 C CA . LEU A 1 191 ? -3.105 -1.289 -5.199 1.00 86.69 191 LEU A CA 1
ATOM 1584 C C . LEU A 1 191 ? -2.816 -0.980 -3.720 1.00 86.69 191 LEU A C 1
ATOM 1586 O O . LEU A 1 191 ? -3.722 -0.539 -3.013 1.00 86.69 191 LEU A O 1
ATOM 1590 N N . ILE A 1 192 ? -1.561 -1.115 -3.268 1.00 87.69 192 ILE A N 1
ATOM 1591 C CA . ILE A 1 192 ? -1.134 -0.713 -1.914 1.00 87.69 192 ILE A CA 1
ATOM 1592 C C . ILE A 1 192 ? -1.342 0.795 -1.730 1.00 87.69 192 ILE A C 1
ATOM 1594 O O . ILE A 1 192 ? -1.889 1.226 -0.714 1.00 87.69 192 ILE A O 1
ATOM 1598 N N . PHE A 1 193 ? -0.954 1.595 -2.729 1.00 83.44 193 PHE A N 1
ATOM 1599 C CA . PHE A 1 193 ? -1.150 3.049 -2.715 1.00 83.44 193 PHE A CA 1
ATOM 1600 C C . PHE A 1 193 ? -2.616 3.433 -2.672 1.00 83.44 193 PHE A C 1
ATOM 1602 O O . PHE A 1 193 ? -2.999 4.284 -1.874 1.00 83.44 193 PHE A O 1
ATOM 1609 N N . VAL A 1 194 ? -3.438 2.804 -3.513 1.00 84.69 194 VAL A N 1
ATOM 1610 C CA . VAL A 1 194 ? -4.881 3.063 -3.555 1.00 84.69 194 VAL A CA 1
ATOM 1611 C C . VAL A 1 194 ? -5.508 2.750 -2.202 1.00 84.69 194 VAL A C 1
ATOM 1613 O O . VAL A 1 194 ? -6.255 3.575 -1.678 1.00 84.69 194 VAL A O 1
ATOM 1616 N N . PHE A 1 195 ? -5.170 1.603 -1.609 1.00 90.12 195 PHE A N 1
ATOM 1617 C CA . PHE A 1 195 ? -5.658 1.241 -0.285 1.00 90.12 195 PHE A CA 1
ATOM 1618 C C . PHE A 1 195 ? -5.240 2.271 0.772 1.00 90.12 195 PHE A C 1
ATOM 1620 O O . PHE A 1 195 ? -6.095 2.808 1.481 1.00 90.12 195 PHE A O 1
ATOM 1627 N N . TYR A 1 196 ? -3.946 2.599 0.839 1.00 88.38 196 TYR A N 1
ATOM 1628 C CA . TYR A 1 196 ? -3.422 3.594 1.773 1.00 88.38 196 TYR A CA 1
ATOM 1629 C C . TYR A 1 196 ? -4.139 4.940 1.635 1.00 88.38 196 TYR A C 1
ATOM 1631 O O . TYR A 1 196 ? -4.665 5.460 2.619 1.00 88.38 196 TYR A O 1
ATOM 1639 N N . HIS A 1 197 ? -4.219 5.461 0.410 1.00 83.69 197 HIS A N 1
ATOM 1640 C CA . HIS A 1 197 ? -4.807 6.761 0.123 1.00 83.69 197 HIS A CA 1
ATOM 1641 C C . HIS A 1 197 ? -6.283 6.830 0.514 1.00 83.69 197 HIS A C 1
ATOM 1643 O O . HIS A 1 197 ? -6.690 7.783 1.175 1.00 83.69 197 HIS A O 1
ATOM 1649 N N . VAL A 1 198 ? -7.079 5.810 0.167 1.00 87.69 198 VAL A N 1
ATOM 1650 C CA . VAL A 1 198 ? -8.503 5.769 0.533 1.00 87.69 198 VAL A CA 1
ATOM 1651 C C . VAL A 1 198 ? -8.674 5.774 2.051 1.00 87.69 198 VAL A C 1
ATOM 1653 O O . VAL A 1 198 ? -9.502 6.525 2.563 1.00 87.69 198 VAL A O 1
ATOM 1656 N N . MET A 1 199 ? -7.885 4.985 2.786 1.00 89.75 199 MET A N 1
ATOM 1657 C CA . MET A 1 199 ? -7.973 4.947 4.249 1.00 89.75 199 MET A CA 1
ATOM 1658 C C . MET A 1 199 ? -7.620 6.293 4.887 1.00 89.75 199 MET A C 1
ATOM 1660 O O . MET A 1 199 ? -8.326 6.749 5.789 1.00 89.75 199 MET A O 1
ATOM 1664 N N . THR A 1 200 ? -6.549 6.940 4.422 1.00 86.62 200 THR A N 1
ATOM 1665 C CA . THR A 1 200 ? -6.111 8.224 4.979 1.00 86.62 200 THR A CA 1
ATOM 1666 C C . THR A 1 200 ? -7.037 9.374 4.600 1.00 86.62 200 THR A C 1
ATOM 1668 O O . THR A 1 200 ? -7.359 10.186 5.462 1.00 86.62 200 THR A O 1
ATOM 1671 N N . ASP A 1 201 ? -7.518 9.427 3.354 1.00 83.88 201 ASP A N 1
ATOM 1672 C CA . ASP A 1 201 ? -8.461 10.452 2.885 1.00 83.88 201 ASP A CA 1
ATOM 1673 C C . ASP A 1 201 ? -9.754 10.432 3.709 1.00 83.88 201 ASP A C 1
ATOM 1675 O O . ASP A 1 201 ? -10.168 11.453 4.258 1.00 83.88 201 ASP A O 1
ATOM 1679 N N . GLN A 1 202 ? -10.357 9.250 3.875 1.00 88.31 202 GLN A N 1
ATOM 1680 C CA . GLN A 1 202 ? -11.591 9.102 4.648 1.00 88.31 202 GLN A CA 1
ATOM 1681 C C . GLN A 1 202 ? -11.407 9.525 6.114 1.00 88.31 202 GLN A C 1
ATOM 1683 O O . GLN A 1 202 ? -12.283 10.176 6.688 1.00 88.31 202 GLN A O 1
ATOM 1688 N N . TYR A 1 203 ? -10.260 9.199 6.718 1.00 90.56 203 TYR A N 1
ATOM 1689 C CA . TYR A 1 203 ? -9.931 9.623 8.078 1.00 90.56 203 TYR A CA 1
ATOM 1690 C C . TYR A 1 203 ? -9.757 11.144 8.182 1.00 90.56 203 TYR A C 1
ATOM 1692 O O . TYR A 1 203 ? -10.327 11.761 9.083 1.00 90.56 203 TYR A O 1
ATOM 1700 N N . PHE A 1 204 ? -9.013 11.772 7.267 1.00 84.62 204 PHE A N 1
ATOM 1701 C CA . PHE A 1 204 ? -8.794 13.219 7.311 1.00 84.62 204 PHE A CA 1
ATOM 1702 C C . PHE A 1 204 ? -10.079 14.002 7.068 1.00 84.62 204 PHE A C 1
ATOM 1704 O O . PHE A 1 204 ? -10.357 14.920 7.831 1.00 84.62 204 PHE A O 1
ATOM 1711 N N . ARG A 1 205 ? -10.935 13.577 6.133 1.00 84.38 205 ARG A N 1
ATOM 1712 C CA . ARG A 1 205 ? -12.271 14.176 5.965 1.00 84.38 205 ARG A CA 1
ATOM 1713 C C . ARG A 1 205 ? -13.107 14.127 7.239 1.00 84.38 205 ARG A C 1
ATOM 1715 O O . ARG A 1 205 ? -13.872 15.047 7.507 1.00 84.38 205 ARG A O 1
ATOM 1722 N N . LEU A 1 206 ? -12.983 13.043 8.006 1.00 87.94 206 LEU A N 1
ATOM 1723 C CA . LEU A 1 206 ? -13.759 12.841 9.225 1.00 87.94 206 LEU A CA 1
ATOM 1724 C C . LEU A 1 206 ? -13.248 13.681 10.404 1.00 87.94 206 LEU A C 1
ATOM 1726 O O . LEU A 1 206 ? -14.058 14.210 11.160 1.00 87.94 206 LEU A O 1
ATOM 1730 N N . TYR A 1 207 ? -11.929 13.787 10.584 1.00 86.31 207 TYR A N 1
ATOM 1731 C CA . TYR A 1 207 ? -11.337 14.366 11.798 1.00 86.31 207 TYR A CA 1
ATOM 1732 C C . TYR A 1 207 ? -10.644 15.721 11.601 1.00 86.31 207 TYR A C 1
ATOM 1734 O O . TYR A 1 207 ? -10.457 16.437 12.592 1.00 86.31 207 TYR A O 1
ATOM 1742 N N . PHE A 1 208 ? -10.272 16.053 10.363 1.00 83.75 208 PHE A N 1
ATOM 1743 C CA . PHE A 1 208 ? -9.505 17.237 9.953 1.00 83.75 208 PHE A CA 1
ATOM 1744 C C . PHE A 1 208 ? -9.994 17.772 8.583 1.00 83.75 208 PHE A C 1
ATOM 1746 O O . PHE A 1 208 ? -9.218 17.833 7.621 1.00 83.75 208 PHE A O 1
ATOM 1753 N N . PRO A 1 209 ? -11.293 18.105 8.432 1.00 79.88 209 PRO A N 1
ATOM 1754 C CA . PRO A 1 209 ? -11.871 18.545 7.157 1.00 79.88 209 PRO A CA 1
ATOM 1755 C C . PRO A 1 209 ? -11.175 19.782 6.566 1.00 79.88 209 PRO A C 1
ATOM 1757 O O . PRO A 1 209 ? -11.040 19.889 5.351 1.00 79.88 209 PRO A O 1
ATOM 1760 N N . GLU A 1 210 ? -10.662 20.673 7.410 1.00 73.81 210 GLU A N 1
ATOM 1761 C CA . GLU A 1 210 ? -9.870 21.846 7.031 1.00 73.81 210 GLU A CA 1
ATOM 1762 C C . GLU A 1 210 ? -8.580 21.478 6.283 1.00 73.81 210 GLU A C 1
ATOM 1764 O O . GLU A 1 210 ? -8.206 22.141 5.318 1.00 73.81 210 GLU A O 1
ATOM 1769 N N . MET A 1 211 ? -7.956 20.361 6.663 1.00 64.56 211 MET A N 1
ATOM 1770 C CA . MET A 1 211 ? -6.748 19.841 6.022 1.00 64.56 211 MET A CA 1
ATOM 1771 C C . MET A 1 211 ? -7.069 19.059 4.753 1.00 64.56 211 MET A C 1
ATOM 1773 O O . MET A 1 211 ? -6.170 18.787 3.966 1.00 64.56 211 MET A O 1
ATOM 1777 N N . THR A 1 212 ? -8.332 18.684 4.527 1.00 61.16 212 THR A N 1
ATOM 1778 C CA . THR A 1 212 ? -8.722 17.921 3.332 1.00 61.16 212 THR A CA 1
ATOM 1779 C C . THR A 1 212 ? -8.463 18.740 2.075 1.00 61.16 212 THR A C 1
ATOM 1781 O O . THR A 1 212 ? -7.978 18.193 1.098 1.00 61.16 212 THR A O 1
ATOM 1784 N N . GLN A 1 213 ? -8.681 20.055 2.113 1.00 56.22 213 GLN A N 1
ATOM 1785 C CA . GLN A 1 213 ? -8.400 20.929 0.975 1.00 56.22 213 GLN A CA 1
ATOM 1786 C C . GLN A 1 213 ? -6.896 21.064 0.705 1.00 56.22 213 GLN A C 1
ATOM 1788 O O . GLN A 1 213 ? -6.493 21.145 -0.448 1.00 56.22 213 GLN A O 1
ATOM 1793 N N . GLU A 1 214 ? -6.049 21.061 1.733 1.00 53.59 214 GLU A N 1
ATOM 1794 C CA . GLU A 1 214 ? -4.586 21.107 1.597 1.00 53.59 214 GLU A CA 1
ATOM 1795 C C . GLU A 1 214 ? -4.012 19.741 1.176 1.00 53.59 214 GLU A C 1
ATOM 1797 O O . GLU A 1 214 ? -3.130 19.665 0.323 1.00 53.59 214 GLU A O 1
ATOM 1802 N N . TYR A 1 215 ? -4.600 18.651 1.675 1.00 51.72 215 TYR A N 1
ATOM 1803 C CA . TYR A 1 215 ? -4.326 17.273 1.272 1.00 51.72 215 TYR A CA 1
ATOM 1804 C C . TYR A 1 215 ? -4.768 17.023 -0.185 1.00 51.72 215 TYR A C 1
ATOM 1806 O O . TYR A 1 215 ? -4.001 16.492 -0.977 1.00 51.72 215 TYR A O 1
ATOM 1814 N N . GLU A 1 216 ? -5.949 17.478 -0.608 1.00 50.94 216 GLU A N 1
ATOM 1815 C CA . GLU A 1 216 ? -6.436 17.402 -1.997 1.00 50.94 216 GLU A CA 1
ATOM 1816 C C . GLU A 1 216 ? -5.656 18.329 -2.944 1.00 50.94 216 GLU A C 1
ATOM 1818 O O . GLU A 1 216 ? -5.321 17.933 -4.060 1.00 50.94 216 GLU A O 1
ATOM 1823 N N . ASN A 1 217 ? -5.320 19.551 -2.519 1.00 51.56 217 ASN A N 1
ATOM 1824 C CA . ASN A 1 217 ? -4.568 20.490 -3.356 1.00 51.56 217 ASN A CA 1
ATOM 1825 C C . ASN A 1 217 ? -3.068 20.166 -3.431 1.00 51.56 217 ASN A C 1
ATOM 1827 O O . ASN A 1 217 ? -2.450 20.483 -4.447 1.00 51.56 217 ASN A O 1
ATOM 1831 N N . GLY A 1 218 ? -2.497 19.536 -2.399 1.00 49.47 218 GLY A N 1
ATOM 1832 C CA . GLY A 1 218 ? -1.093 19.124 -2.333 1.00 49.47 218 GLY A CA 1
ATOM 1833 C C . GLY A 1 218 ? -0.830 17.702 -2.842 1.00 49.47 218 GLY A C 1
ATOM 1834 O O . GLY A 1 218 ? 0.145 17.493 -3.561 1.00 49.47 218 GLY A O 1
ATOM 1835 N N . LEU A 1 219 ? -1.694 16.726 -2.523 1.00 46.53 219 LEU A N 1
ATOM 1836 C CA . LEU A 1 219 ? -1.579 15.331 -2.987 1.00 46.53 219 LEU A CA 1
ATOM 1837 C C . LEU A 1 219 ? -2.424 15.007 -4.220 1.00 46.53 219 LEU A C 1
ATOM 1839 O O . LEU A 1 219 ? -1.969 14.244 -5.069 1.00 46.53 219 LEU A O 1
ATOM 1843 N N . GLY A 1 220 ? -3.634 15.558 -4.338 1.00 43.78 220 GLY A N 1
ATOM 1844 C CA . GLY A 1 220 ? -4.561 15.224 -5.429 1.00 43.78 220 GLY A CA 1
ATOM 1845 C C . GLY A 1 220 ? -4.070 15.700 -6.798 1.00 43.78 220 GLY A C 1
ATOM 1846 O O . GLY A 1 220 ? -4.003 14.918 -7.742 1.00 43.78 220 GLY A O 1
ATOM 1847 N N . LYS A 1 221 ? -3.596 16.950 -6.894 1.00 42.84 221 LYS A N 1
ATOM 1848 C CA . LYS A 1 221 ? -3.115 17.532 -8.168 1.00 42.84 221 LYS A CA 1
ATOM 1849 C C . LYS A 1 221 ? -1.873 16.851 -8.742 1.00 42.84 221 LYS A C 1
ATOM 1851 O O . LYS A 1 221 ? -1.640 16.890 -9.944 1.00 42.84 221 LYS A O 1
ATOM 1856 N N . VAL A 1 222 ? -1.080 16.223 -7.885 1.00 42.22 222 VAL A N 1
ATOM 1857 C CA . VAL A 1 222 ? 0.127 15.497 -8.271 1.00 42.22 222 VAL A CA 1
ATOM 1858 C C . VAL A 1 222 ? -0.215 14.124 -8.872 1.00 42.22 222 VAL A C 1
ATOM 1860 O O . VAL A 1 222 ? 0.415 13.699 -9.836 1.00 42.22 222 VAL A O 1
ATOM 1863 N N . MET A 1 223 ? -1.263 13.468 -8.366 1.00 37.81 223 MET A N 1
ATOM 1864 C CA . MET A 1 223 ? -1.782 12.204 -8.904 1.00 37.81 223 MET A CA 1
ATOM 1865 C C . MET A 1 223 ? -2.530 12.401 -10.235 1.00 37.81 223 MET A C 1
ATOM 1867 O O . MET A 1 223 ? -2.421 11.559 -11.126 1.00 37.81 223 MET A O 1
ATOM 1871 N N . ASP A 1 224 ? -3.250 13.519 -10.382 1.00 38.38 224 ASP A N 1
ATOM 1872 C CA . ASP A 1 224 ? -4.085 13.824 -11.556 1.00 38.38 224 ASP A CA 1
ATOM 1873 C C . ASP A 1 224 ? -3.280 14.212 -12.810 1.00 38.38 224 ASP A C 1
ATOM 1875 O O . ASP A 1 224 ? -3.727 13.976 -13.929 1.00 38.38 224 ASP A O 1
ATOM 1879 N N . ILE A 1 225 ? -2.077 14.774 -12.649 1.00 40.66 225 ILE A N 1
ATOM 1880 C CA . ILE A 1 225 ? -1.197 15.145 -13.776 1.00 40.66 225 ILE A CA 1
ATOM 1881 C C . ILE A 1 225 ? -0.402 13.933 -14.299 1.00 40.66 225 ILE A C 1
ATOM 1883 O O . ILE A 1 225 ? 0.067 13.941 -15.434 1.00 40.66 225 ILE A O 1
ATOM 1887 N N . ILE A 1 226 ? -0.277 12.869 -13.500 1.00 37.78 226 ILE A N 1
ATOM 1888 C CA . ILE A 1 226 ? 0.627 11.738 -13.765 1.00 37.78 226 ILE A CA 1
ATOM 1889 C C . ILE A 1 226 ? -0.134 10.460 -14.197 1.00 37.78 226 ILE A C 1
ATOM 1891 O O . ILE A 1 226 ? 0.472 9.499 -14.660 1.00 37.78 226 ILE A O 1
ATOM 1895 N N . PHE A 1 227 ? -1.475 10.469 -14.159 1.00 34.69 227 PHE A N 1
ATOM 1896 C CA . PHE A 1 227 ? -2.338 9.446 -14.769 1.00 34.69 227 PHE A CA 1
ATOM 1897 C C . PHE A 1 227 ? -3.333 10.078 -15.761 1.00 34.69 227 PHE A C 1
ATOM 1899 O O . PHE A 1 227 ? -4.469 10.373 -15.379 1.00 34.69 227 PHE A O 1
ATOM 1906 N N . PRO A 1 228 ? -2.999 10.216 -17.058 1.00 35.16 228 PRO A N 1
ATOM 1907 C CA . PRO A 1 228 ? -3.937 10.759 -18.047 1.00 35.16 228 PRO A CA 1
ATOM 1908 C C . PRO A 1 228 ? -5.195 9.891 -18.263 1.00 35.16 228 PRO A C 1
ATOM 1910 O O . PRO A 1 228 ? -6.150 10.342 -18.886 1.00 35.16 228 PRO A O 1
ATOM 1913 N N . LEU A 1 229 ? -5.261 8.675 -17.703 1.00 30.00 229 LEU A N 1
ATOM 1914 C CA . LEU A 1 229 ? -6.452 7.816 -17.760 1.00 30.00 229 LEU A CA 1
ATOM 1915 C C . LEU A 1 229 ? -7.517 8.115 -16.687 1.00 30.00 229 LEU A C 1
ATOM 1917 O O . LEU A 1 229 ? -8.541 7.436 -16.657 1.00 30.00 229 LEU A O 1
ATOM 1921 N N . TYR A 1 230 ? -7.320 9.114 -15.816 1.00 33.75 230 TYR A N 1
ATOM 1922 C CA . TYR A 1 230 ? -8.301 9.477 -14.778 1.00 33.75 230 TYR A CA 1
ATOM 1923 C C . TYR A 1 230 ? -9.165 10.713 -15.082 1.00 33.75 230 TYR A C 1
ATOM 1925 O O . TYR A 1 230 ? -10.061 11.031 -14.301 1.00 33.75 230 TYR A O 1
ATOM 1933 N N . ILE A 1 231 ? -9.014 11.331 -16.260 1.00 34.09 231 ILE A N 1
ATOM 1934 C CA . ILE A 1 231 ? -9.978 12.306 -16.801 1.00 34.09 231 ILE A CA 1
ATOM 1935 C C . ILE A 1 231 ? -10.807 11.629 -17.899 1.00 34.09 231 ILE A C 1
ATOM 1937 O O . ILE A 1 231 ? -10.736 11.954 -19.077 1.00 34.09 231 ILE A O 1
ATOM 1941 N N . ALA A 1 232 ? -11.606 10.647 -17.501 1.00 31.62 232 ALA A N 1
ATOM 1942 C CA . ALA A 1 232 ? -12.728 10.169 -18.302 1.00 31.62 232 ALA A CA 1
ATOM 1943 C C . ALA A 1 232 ? -13.950 9.988 -17.400 1.00 31.62 232 ALA A C 1
ATOM 1945 O O . ALA A 1 232 ? -14.552 8.924 -17.312 1.00 31.62 232 ALA A O 1
ATOM 1946 N N . SER A 1 233 ? -14.306 11.055 -16.693 1.00 28.59 233 SER A N 1
ATOM 1947 C CA . SER A 1 233 ? -15.701 11.305 -16.360 1.00 28.59 233 SER A CA 1
ATOM 1948 C C . SER A 1 233 ? -15.903 12.817 -16.408 1.00 28.59 233 SER A C 1
ATOM 1950 O O . SER A 1 233 ? -15.274 13.523 -15.613 1.00 28.59 233 SER A O 1
ATOM 1952 N N . PRO A 1 234 ? -16.678 13.347 -17.370 1.00 30.78 234 PRO A N 1
ATOM 1953 C CA . PRO A 1 234 ? -16.993 14.765 -17.385 1.00 30.78 234 PRO A CA 1
ATOM 1954 C C . PRO A 1 234 ? -17.682 15.092 -16.062 1.00 30.78 234 PRO A C 1
ATOM 1956 O O . PRO A 1 234 ? -18.643 14.428 -15.664 1.00 30.78 234 PRO A O 1
ATOM 1959 N N . ARG A 1 235 ? -17.170 16.101 -15.354 1.00 35.81 235 ARG A N 1
ATOM 1960 C CA . ARG A 1 235 ? -17.895 16.687 -14.229 1.00 35.81 235 ARG A CA 1
ATOM 1961 C C . ARG A 1 235 ? -19.250 17.112 -14.794 1.00 35.81 235 ARG A C 1
ATOM 1963 O O . ARG A 1 235 ? -19.297 17.800 -15.810 1.00 35.81 235 ARG A O 1
ATOM 1970 N N . GLN A 1 236 ? -20.345 16.651 -14.191 1.00 36.03 236 GLN A N 1
ATOM 1971 C CA . GLN A 1 236 ? -21.708 16.906 -14.684 1.00 36.03 236 GLN A CA 1
ATOM 1972 C C . GLN A 1 236 ? -22.037 18.407 -14.831 1.00 36.03 236 GLN A C 1
ATOM 1974 O O . GLN A 1 236 ? -23.000 18.750 -15.512 1.00 36.03 236 GLN A O 1
ATOM 1979 N N . ASP A 1 237 ? -21.198 19.292 -14.295 1.00 38.75 237 ASP A N 1
ATOM 1980 C CA . ASP A 1 237 ? -21.316 20.745 -14.416 1.00 38.75 237 ASP A CA 1
ATOM 1981 C C . ASP A 1 237 ? -20.819 21.315 -15.765 1.00 38.75 237 ASP A C 1
ATOM 1983 O O . ASP A 1 237 ? -21.177 22.440 -16.118 1.00 38.75 237 ASP A O 1
ATOM 1987 N N . ASP A 1 238 ? -20.062 20.552 -16.566 1.00 40.50 238 ASP A N 1
ATOM 1988 C CA . ASP A 1 238 ? -19.533 21.015 -17.865 1.00 40.50 238 ASP A CA 1
ATOM 1989 C C . ASP A 1 238 ? -20.481 20.736 -19.050 1.00 40.50 238 ASP A C 1
ATOM 1991 O O . ASP A 1 238 ? -20.312 21.284 -20.142 1.00 40.50 238 ASP A O 1
ATOM 1995 N N . VAL A 1 239 ? -21.531 19.931 -18.847 1.00 37.84 239 VAL A N 1
ATOM 1996 C CA . VAL A 1 239 ? -22.508 19.592 -19.903 1.00 37.84 239 VAL A CA 1
ATOM 1997 C C . VAL A 1 239 ? -23.647 20.617 -19.986 1.00 37.84 239 VAL A C 1
ATOM 1999 O O . VAL A 1 239 ? -24.283 20.740 -21.025 1.00 37.84 239 VAL A O 1
ATOM 2002 N N . GLN A 1 240 ? -23.878 21.431 -18.949 1.00 37.28 240 GLN A N 1
ATOM 2003 C CA . GLN A 1 240 ? -24.947 22.442 -18.984 1.00 37.28 240 GLN A CA 1
ATOM 2004 C C . GLN A 1 240 ? -24.538 23.788 -19.601 1.00 37.28 240 GLN A C 1
ATOM 2006 O O . GLN A 1 240 ? -25.407 24.609 -19.882 1.00 37.28 240 GLN A O 1
ATOM 2011 N N . LYS A 1 241 ? -23.245 24.024 -19.864 1.00 38.78 241 LYS A N 1
ATOM 2012 C CA . LYS A 1 241 ? -22.773 25.274 -20.494 1.00 38.78 241 LYS A CA 1
ATOM 2013 C C . LYS A 1 241 ? -22.561 25.194 -22.006 1.00 38.78 241 LYS A C 1
ATOM 2015 O O . LYS A 1 241 ? -22.325 26.226 -22.622 1.00 38.78 241 LYS A O 1
ATOM 2020 N N . SER A 1 242 ? -22.660 24.011 -22.609 1.00 38.97 242 SER A N 1
ATOM 2021 C CA . SER A 1 242 ? -22.451 23.814 -24.052 1.00 38.97 242 SER A CA 1
ATOM 2022 C C . SER A 1 242 ? -23.746 23.642 -24.856 1.00 38.97 242 SER A C 1
ATOM 2024 O O . SER A 1 242 ? -23.692 23.448 -26.067 1.00 38.97 242 SER A O 1
ATOM 2026 N N . SER A 1 243 ? -24.913 23.758 -24.215 1.00 41.28 243 SER A N 1
ATOM 2027 C CA . SER A 1 243 ? -26.221 23.611 -24.864 1.00 41.28 243 SER A CA 1
ATOM 2028 C C . SER A 1 243 ? -27.147 24.809 -24.636 1.00 41.28 243 SER A C 1
ATOM 2030 O O . SER A 1 243 ? -28.299 24.643 -24.237 1.00 41.28 243 SER A O 1
ATOM 2032 N N . GLN A 1 244 ? -26.661 26.017 -24.919 1.00 35.97 244 GLN A N 1
ATOM 2033 C CA . GLN A 1 244 ? -27.518 27.121 -25.356 1.00 35.97 244 GLN A CA 1
ATOM 2034 C C . GLN A 1 244 ? -26.885 27.771 -26.599 1.00 35.97 244 GLN A C 1
ATOM 2036 O O . GLN A 1 244 ? -25.661 27.886 -26.631 1.00 35.97 244 GLN A O 1
ATOM 2041 N N . PRO A 1 245 ? -27.696 28.066 -27.633 1.00 45.44 245 PRO A N 1
ATOM 2042 C CA . PRO A 1 245 ? -27.235 28.383 -28.987 1.00 45.44 245 PRO A CA 1
ATOM 2043 C C . PRO A 1 245 ? -26.444 29.688 -29.092 1.00 45.44 245 PRO A C 1
ATOM 2045 O O . PRO A 1 245 ? -26.708 30.614 -28.292 1.00 45.44 245 PRO A O 1
#